Protein AF-0000000076551236 (afdb_homodimer)

Sequence (200 aa):
MNSEARVMSMSPVPASEEKRRGRKPSEAKDKGPLILFFLAEGRPTSEQIVLKEKFGSEGAVMVEAFKRGEPYYRIEVWQSHAVVNDGVVAIEKEPVKMQTMNSEARVMSMSPVPASEEKRRGRKPSEAKDKGPLILFFLAEGRPTSEQIVLKEKFGSEGAVMVEAFKRGEPYYRIEVWQSHAVVNDGVVAIEKEPVKMQT

Radius of gyration: 34.6 Å; Cα contacts (8 Å, |Δi|>4): 323; chains: 2; bounding box: 44×158×79 Å

Foldseek 3Di:
DPPPPPPPPPDPDPDPPPPPPPPPPPCPPQPDFDKWKFDFDPDDDPVDTHTDGTDPDPVVNVVVCVVVVHDMDIDGDWDWDWDADPNDIDIDIDHDDPPD/DPPPPPPPPPDPDPDPPPPPPPPPPPCPPQPDFDKWKFDFDPDDDPVDTHTDGTDPDPVVNVVVCVVVVHDMDIDGDWDWDWDADPNDIDIDIDHDDPPD

Secondary structure (DSSP, 8-state):
---------------------------------EEEEEEESSPPPSS-EEEEEEESSHHHHHHHHHHHT--EEEEEEEEEEEEEETTEEEEEEEE-----/---------------------------------EEEEEEESSPPPSS-EEEEEEESSHHHHHHHHHHHT--EEEEEEEEEEEEEETTEEEEEEEE-----

Organism: NCBI:txid570835

Structure (mmCIF, N/CA/C/O backbone):
data_AF-0000000076551236-model_v1
#
loop_
_entity.id
_entity.type
_entity.pdbx_description
1 polymer 'Uncharacterized protein'
#
loop_
_atom_site.group_PDB
_atom_site.id
_atom_site.type_symbol
_atom_site.label_atom_id
_atom_site.label_alt_id
_atom_site.label_comp_id
_atom_site.label_asym_id
_atom_site.label_entity_id
_atom_site.label_seq_id
_atom_site.pdbx_PDB_ins_code
_atom_site.Cartn_x
_atom_site.Cartn_y
_atom_site.Cartn_z
_atom_site.occupancy
_atom_site.B_iso_or_equiv
_atom_site.auth_seq_id
_atom_site.auth_comp_id
_atom_site.auth_asym_id
_atom_site.auth_atom_id
_atom_site.pdbx_PDB_model_num
ATOM 1 N N . MET A 1 1 ? -18.906 -69.562 -61.094 1 40.31 1 MET A N 1
ATOM 2 C CA . MET A 1 1 ? -19.172 -68.125 -61.188 1 40.31 1 MET A CA 1
ATOM 3 C C . MET A 1 1 ? -18.875 -67.438 -59.844 1 40.31 1 MET A C 1
ATOM 5 O O . MET A 1 1 ? -19.578 -67.688 -58.844 1 40.31 1 MET A O 1
ATOM 9 N N . ASN A 1 2 ? -17.516 -67.312 -59.469 1 40.53 2 ASN A N 1
ATOM 10 C CA . ASN A 1 2 ? -16.844 -66.812 -58.25 1 40.53 2 ASN A CA 1
ATOM 11 C C . ASN A 1 2 ? -17.125 -65.312 -58.062 1 40.53 2 ASN A C 1
ATOM 13 O O . ASN A 1 2 ? -16.75 -64.5 -58.906 1 40.53 2 ASN A O 1
ATOM 17 N N . SER A 1 3 ? -18.297 -64.938 -57.406 1 48.94 3 SER A N 1
ATOM 18 C CA . SER A 1 3 ? -18.703 -63.594 -57.031 1 48.94 3 SER A CA 1
ATOM 19 C C . SER A 1 3 ? -17.656 -62.906 -56.156 1 48.94 3 SER A C 1
ATOM 21 O O . SER A 1 3 ? -17.391 -63.375 -55.062 1 48.94 3 SER A O 1
ATOM 23 N N . GLU A 1 4 ? -16.625 -62.312 -56.781 1 47.06 4 GLU A N 1
ATOM 24 C CA . GLU A 1 4 ? -15.617 -61.5 -56.094 1 47.06 4 GLU A CA 1
ATOM 25 C C . GLU A 1 4 ? -16.25 -60.344 -55.344 1 47.06 4 GLU A C 1
ATOM 27 O O . GLU A 1 4 ? -16.922 -59.5 -55.938 1 47.06 4 GLU A O 1
ATOM 32 N N . ALA A 1 5 ? -16.609 -60.469 -54.031 1 53.78 5 ALA A N 1
ATOM 33 C CA . ALA A 1 5 ? -17.062 -59.406 -53.125 1 53.78 5 ALA A CA 1
ATOM 34 C C . ALA A 1 5 ? -16.094 -58.25 -53.125 1 53.78 5 ALA A C 1
ATOM 36 O O . ALA A 1 5 ? -14.898 -58.438 -52.875 1 53.78 5 ALA A O 1
ATOM 37 N N . ARG A 1 6 ? -16.344 -57.219 -53.969 1 51.41 6 ARG A N 1
ATOM 38 C CA . ARG A 1 6 ? -15.547 -56 -53.938 1 51.41 6 ARG A CA 1
ATOM 39 C C . ARG A 1 6 ? -15.617 -55.344 -52.562 1 51.41 6 ARG A C 1
ATOM 41 O O . ARG A 1 6 ? -16.703 -54.969 -52.094 1 51.41 6 ARG A O 1
ATOM 48 N N . VAL A 1 7 ? -14.664 -55.625 -51.625 1 50.97 7 VAL A N 1
ATOM 49 C CA . VAL A 1 7 ? -14.516 -54.938 -50.344 1 50.97 7 VAL A CA 1
ATOM 50 C C . VAL A 1 7 ? -14.273 -53.438 -50.594 1 50.97 7 VAL A C 1
ATOM 52 O O . VAL A 1 7 ? -13.336 -53.062 -51.312 1 50.97 7 VAL A O 1
ATOM 55 N N . MET A 1 8 ? -15.328 -52.656 -50.719 1 44.44 8 MET A N 1
ATOM 56 C CA . MET A 1 8 ? -15.18 -51.188 -50.781 1 44.44 8 MET A CA 1
ATOM 57 C C . MET A 1 8 ? -14.359 -50.688 -49.625 1 44.44 8 MET A C 1
ATOM 59 O O . MET A 1 8 ? -14.688 -50.969 -48.469 1 44.44 8 MET A O 1
ATOM 63 N N . SER A 1 9 ? -13.039 -50.438 -49.719 1 47.84 9 SER A N 1
ATOM 64 C CA . SER A 1 9 ? -12.164 -49.781 -48.781 1 47.84 9 SER A CA 1
ATOM 65 C C . SER A 1 9 ? -12.719 -48.406 -48.375 1 47.84 9 SER A C 1
ATOM 67 O O . SER A 1 9 ? -12.844 -47.5 -49.219 1 47.84 9 SER A O 1
ATOM 69 N N . MET A 1 10 ? -13.648 -48.344 -47.469 1 47.5 10 MET A N 1
ATOM 70 C CA . MET A 1 10 ? -14.031 -47.031 -46.938 1 47.5 10 MET A CA 1
ATOM 71 C C . MET A 1 10 ? -12.805 -46.25 -46.5 1 47.5 10 MET A C 1
ATOM 73 O O . MET A 1 10 ? -11.984 -46.75 -45.719 1 47.5 10 MET A O 1
ATOM 77 N N . SER A 1 11 ? -12.297 -45.344 -47.312 1 52.5 11 SER A N 1
ATOM 78 C CA . SER A 1 11 ? -11.242 -44.375 -46.969 1 52.5 11 SER A CA 1
ATOM 79 C C . SER A 1 11 ? -11.531 -43.688 -45.625 1 52.5 11 SER A C 1
ATOM 81 O O . SER A 1 11 ? -12.672 -43.344 -45.344 1 52.5 11 SER A O 1
ATOM 83 N N . PRO A 1 12 ? -10.688 -44 -44.656 1 53.22 12 PRO A N 1
ATOM 84 C CA . PRO A 1 12 ? -10.859 -43.312 -43.375 1 53.22 12 PRO A CA 1
ATOM 85 C C . PRO A 1 12 ? -11.055 -41.781 -43.531 1 53.22 12 PRO A C 1
ATOM 87 O O . PRO A 1 12 ? -10.391 -41.156 -44.344 1 53.22 12 PRO A O 1
ATOM 90 N N . VAL A 1 13 ? -12.266 -41.281 -43.344 1 54.16 13 VAL A N 1
ATOM 91 C CA . VAL A 1 13 ? -12.508 -39.844 -43.25 1 54.16 13 VAL A CA 1
ATOM 92 C C . VAL A 1 13 ? -11.477 -39.188 -42.312 1 54.16 13 VAL A C 1
ATOM 94 O O . VAL A 1 13 ? -11.188 -39.719 -41.25 1 54.16 13 VAL A O 1
ATOM 97 N N . PRO A 1 14 ? -10.594 -38.375 -42.875 1 49.34 14 PRO A N 1
ATOM 98 C CA . PRO A 1 14 ? -9.609 -37.688 -42.031 1 49.34 14 PRO A CA 1
ATOM 99 C C . PRO A 1 14 ? -10.234 -37.062 -40.781 1 49.34 14 PRO A C 1
ATOM 101 O O . PRO A 1 14 ? -11.406 -36.688 -40.812 1 49.34 14 PRO A O 1
ATOM 104 N N . ALA A 1 15 ? -9.867 -37.531 -39.625 1 45.5 15 ALA A N 1
ATOM 105 C CA . ALA A 1 15 ? -10.227 -36.938 -38.344 1 45.5 15 ALA A CA 1
ATOM 106 C C . ALA A 1 15 ? -10.133 -35.438 -38.406 1 45.5 15 ALA A C 1
ATOM 108 O O . ALA A 1 15 ? -9.156 -34.875 -38.906 1 45.5 15 ALA A O 1
ATOM 109 N N . SER A 1 16 ? -11.219 -34.688 -38.562 1 45.09 16 SER A N 1
ATOM 110 C CA . SER A 1 16 ? -11.211 -33.25 -38.406 1 45.09 16 SER A CA 1
ATOM 111 C C . SER A 1 16 ? -10.352 -32.812 -37.219 1 45.09 16 SER A C 1
ATOM 113 O O . SER A 1 16 ? -10.508 -33.344 -36.125 1 45.09 16 SER A O 1
ATOM 115 N N . GLU A 1 17 ? -9.133 -32.469 -37.469 1 40.91 17 GLU A N 1
ATOM 116 C CA . GLU A 1 17 ? -8.328 -31.781 -36.438 1 40.91 17 GLU A CA 1
ATOM 117 C C . GLU A 1 17 ? -9.172 -30.781 -35.656 1 40.91 17 GLU A C 1
ATOM 119 O O . GLU A 1 17 ? -9.625 -29.781 -36.219 1 40.91 17 GLU A O 1
ATOM 124 N N . GLU A 1 18 ? -10.086 -31.203 -34.812 1 39.59 18 GLU A N 1
ATOM 125 C CA . GLU A 1 18 ? -10.594 -30.219 -33.844 1 39.59 18 GLU A CA 1
ATOM 126 C C . GLU A 1 18 ? -9.492 -29.234 -33.469 1 39.59 18 GLU A C 1
ATOM 128 O O . GLU A 1 18 ? -8.484 -29.625 -32.875 1 39.59 18 GLU A O 1
ATOM 133 N N . LYS A 1 19 ? -9.305 -28.188 -34.281 1 44.31 19 LYS A N 1
ATOM 134 C CA . LYS A 1 19 ? -8.547 -27.047 -33.781 1 44.31 19 LYS A CA 1
ATOM 135 C C . LYS A 1 19 ? -8.758 -26.859 -32.281 1 44.31 19 LYS A C 1
ATOM 137 O O . LYS A 1 19 ? -9.891 -26.672 -31.828 1 44.31 19 LYS A O 1
ATOM 142 N N . ARG A 1 20 ? -8.016 -27.641 -31.484 1 41.47 20 ARG A N 1
ATOM 143 C CA . ARG A 1 20 ? -7.977 -27.203 -30.078 1 41.47 20 ARG A CA 1
ATOM 144 C C . ARG A 1 20 ? -8.078 -25.688 -29.969 1 41.47 20 ARG A C 1
ATOM 146 O O . ARG A 1 20 ? -7.25 -24.969 -30.531 1 41.47 20 ARG A O 1
ATOM 153 N N . ARG A 1 21 ? -9.242 -25.125 -30.047 1 42.41 21 ARG A N 1
ATOM 154 C CA . ARG A 1 21 ? -9.359 -23.719 -29.688 1 42.41 21 ARG A CA 1
ATOM 155 C C . ARG A 1 21 ? -8.508 -23.406 -28.453 1 42.41 21 ARG A C 1
ATOM 157 O O . ARG A 1 21 ? -8.68 -24 -27.391 1 42.41 21 ARG A O 1
ATOM 164 N N . GLY A 1 22 ? -7.18 -23.203 -28.672 1 39.78 22 GLY A N 1
ATOM 165 C CA . GLY A 1 22 ? -6.391 -22.594 -27.625 1 39.78 22 GLY A CA 1
ATOM 166 C C . GLY A 1 22 ? -7.188 -21.625 -26.75 1 39.78 22 GLY A C 1
ATOM 167 O O . GLY A 1 22 ? -7.934 -20.797 -27.266 1 39.78 22 GLY A O 1
ATOM 168 N N . ARG A 1 23 ? -7.805 -22.141 -25.625 1 41.12 23 ARG A N 1
ATOM 169 C CA . ARG A 1 23 ? -8.367 -21.188 -24.672 1 41.12 23 ARG A CA 1
ATOM 170 C C . ARG A 1 23 ? -7.609 -19.875 -24.703 1 41.12 23 ARG A C 1
ATOM 172 O O . ARG A 1 23 ? -6.383 -19.859 -24.578 1 41.12 23 ARG A O 1
ATOM 179 N N . LYS A 1 24 ? -8.117 -18.922 -25.453 1 41.53 24 LYS A N 1
ATOM 180 C CA . LYS A 1 24 ? -7.602 -17.562 -25.297 1 41.53 24 LYS A CA 1
ATOM 181 C C . LYS A 1 24 ? -7.207 -17.297 -23.844 1 41.53 24 LYS A C 1
ATOM 183 O O . LYS A 1 24 ? -7.887 -17.734 -22.906 1 41.53 24 LYS A O 1
ATOM 188 N N . PRO A 1 25 ? -5.914 -17.234 -23.562 1 41.97 25 PRO A N 1
ATOM 189 C CA . PRO A 1 25 ? -5.699 -16.766 -22.188 1 41.97 25 PRO A CA 1
ATOM 190 C C . PRO A 1 25 ? -6.828 -15.875 -21.688 1 41.97 25 PRO A C 1
ATOM 192 O O . PRO A 1 25 ? -7.316 -15.016 -22.422 1 41.97 25 PRO A O 1
ATOM 195 N N . SER A 1 26 ? -7.895 -16.438 -21.078 1 38.81 26 SER A N 1
ATOM 196 C CA . SER A 1 26 ? -8.883 -15.617 -20.391 1 38.81 26 SER A CA 1
ATOM 1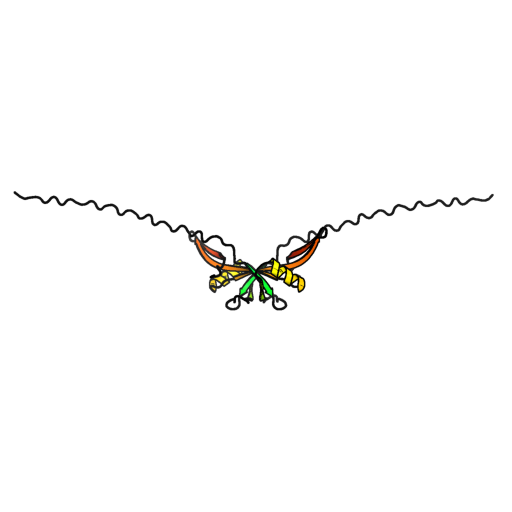97 C C . SER A 1 26 ? -8.367 -14.203 -20.172 1 38.81 26 SER A C 1
ATOM 199 O O . SER A 1 26 ? -7.211 -14.016 -19.781 1 38.81 26 SER A O 1
ATOM 201 N N . GLU A 1 27 ? -8.781 -13.32 -20.938 1 40.44 27 GLU A N 1
ATOM 202 C CA . GLU A 1 27 ? -8.664 -11.922 -20.531 1 40.44 27 GLU A CA 1
ATOM 203 C C . GLU A 1 27 ? -8.719 -11.797 -19 1 40.44 27 GLU A C 1
ATOM 205 O O . GLU A 1 27 ? -9.797 -11.617 -18.438 1 40.44 27 GLU A O 1
ATOM 210 N N . ALA A 1 28 ? -8.414 -12.859 -18.234 1 43.44 28 ALA A N 1
ATOM 211 C CA . ALA A 1 28 ? -8.219 -12.445 -16.844 1 43.44 28 ALA A CA 1
ATOM 212 C C . ALA A 1 28 ? -8.047 -10.938 -16.734 1 43.44 28 ALA A C 1
ATOM 214 O O . ALA A 1 28 ? -7.039 -10.383 -17.188 1 43.44 28 ALA A O 1
ATOM 215 N N . LYS A 1 29 ? -8.992 -10.18 -17.172 1 47.25 29 LYS A N 1
ATOM 216 C CA . LYS A 1 29 ? -9.211 -8.742 -17.016 1 47.25 29 LYS A CA 1
ATOM 217 C C . LYS A 1 29 ? -8.32 -8.156 -15.93 1 47.25 29 LYS A C 1
ATOM 219 O O . LYS A 1 29 ? -8.234 -8.695 -14.828 1 47.25 29 LYS A O 1
ATOM 224 N N . ASP A 1 30 ? -7.344 -7.512 -16.297 1 55.78 30 ASP A N 1
ATOM 225 C CA . ASP A 1 30 ? -6.285 -6.668 -15.758 1 55.78 30 ASP A CA 1
ATOM 226 C C . ASP A 1 30 ? -6.754 -5.938 -14.5 1 55.78 30 ASP A C 1
ATOM 228 O O . ASP A 1 30 ? -7.082 -4.75 -14.555 1 55.78 30 ASP A O 1
ATOM 232 N N . LYS A 1 31 ? -7.738 -6.535 -13.891 1 64.56 31 LYS A N 1
ATOM 233 C CA . LYS A 1 31 ? -8.164 -5.715 -12.758 1 64.56 31 LYS A CA 1
ATOM 234 C C . LYS A 1 31 ? -6.988 -5.371 -11.859 1 64.56 31 LYS A C 1
ATOM 236 O O . LYS A 1 31 ? -6.125 -6.215 -11.594 1 64.56 31 LYS A O 1
ATOM 241 N N . GLY A 1 32 ? -6.59 -4.234 -11.898 1 79.19 32 GLY A N 1
ATOM 242 C CA . GLY A 1 32 ? -5.582 -3.658 -11.023 1 79.19 32 GLY A CA 1
ATOM 243 C C . GLY A 1 32 ? -5.586 -4.262 -9.625 1 79.19 32 GLY A C 1
ATOM 244 O O . GLY A 1 32 ? -6.426 -5.109 -9.32 1 79.19 32 GLY A O 1
ATOM 245 N N . PRO A 1 33 ? -4.641 -4.102 -8.867 1 86.12 33 PRO A N 1
ATOM 246 C CA . PRO A 1 33 ? -4.547 -4.641 -7.512 1 86.12 33 PRO A CA 1
ATOM 247 C C . PRO A 1 33 ? -5.703 -4.188 -6.617 1 86.12 33 PRO A C 1
ATOM 249 O O . PRO A 1 33 ? -6.27 -3.113 -6.832 1 86.12 33 PRO A O 1
ATOM 252 N N . LEU A 1 34 ? -6.059 -5.125 -5.762 1 88.12 34 LEU A N 1
ATOM 253 C CA . LEU A 1 34 ? -6.883 -4.691 -4.641 1 88.12 34 LEU A CA 1
ATOM 254 C C . LEU A 1 34 ? -6.223 -3.541 -3.889 1 88.12 34 LEU A C 1
ATOM 256 O O . LEU A 1 34 ? -5.047 -3.629 -3.521 1 88.12 34 LEU A O 1
ATOM 260 N N . ILE A 1 35 ? -7.027 -2.521 -3.732 1 93.12 35 ILE A N 1
ATOM 261 C CA . ILE A 1 35 ? -6.531 -1.37 -2.988 1 93.12 35 ILE A CA 1
ATOM 262 C C . ILE A 1 35 ? -7.305 -1.226 -1.683 1 93.12 35 ILE A C 1
ATOM 264 O O . ILE A 1 35 ? -8.539 -1.206 -1.685 1 93.12 35 ILE A O 1
ATOM 268 N N . LEU A 1 36 ? -6.559 -1.141 -0.573 1 93.69 36 LEU A N 1
ATOM 269 C CA . LEU A 1 36 ? -7.137 -0.978 0.757 1 93.69 36 LEU A CA 1
ATOM 270 C C . LEU A 1 36 ? -6.637 0.307 1.411 1 93.69 36 LEU A C 1
ATOM 272 O O . LEU A 1 36 ? -5.527 0.762 1.132 1 93.69 36 LEU A O 1
ATOM 276 N N . PHE A 1 37 ? -7.445 0.843 2.336 1 95.81 37 PHE A N 1
ATOM 277 C CA . PHE A 1 37 ? -7.113 2.043 3.094 1 95.81 37 PHE A CA 1
ATOM 278 C C . PHE A 1 37 ? -7.281 1.804 4.59 1 95.81 37 PHE A C 1
ATOM 280 O O . PHE A 1 37 ? -8.344 1.369 5.039 1 95.81 37 PHE A O 1
ATOM 287 N N . PHE A 1 38 ? -6.191 2.125 5.336 1 96.56 38 PHE A N 1
ATOM 288 C CA . PHE A 1 38 ? -6.223 1.858 6.77 1 96.56 38 PHE A CA 1
ATOM 289 C C . PHE A 1 38 ? -5.617 3.018 7.551 1 96.56 38 PHE A C 1
ATOM 291 O O 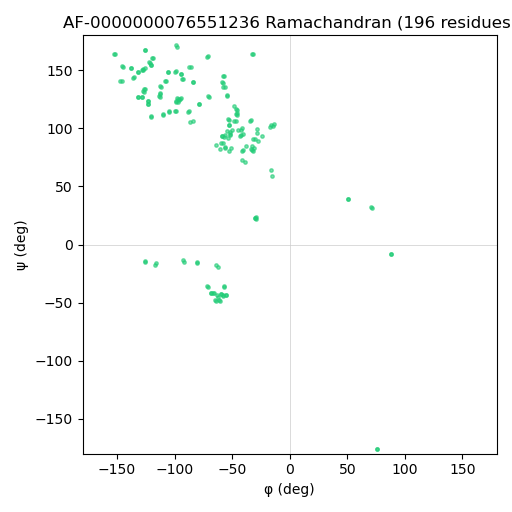. PHE A 1 38 ? -4.746 3.729 7.039 1 96.56 38 PHE A O 1
ATOM 298 N N . LEU A 1 39 ? -6.109 3.105 8.703 1 95.88 39 LEU A N 1
ATOM 299 C CA . LEU A 1 39 ? -5.336 3.732 9.766 1 95.88 39 LEU A CA 1
ATOM 300 C C . LEU A 1 39 ? -4.664 2.68 10.641 1 95.88 39 LEU A C 1
ATOM 302 O O . LEU A 1 39 ? -5.164 1.562 10.773 1 95.88 39 LEU A O 1
ATOM 306 N N . ALA A 1 40 ? -3.541 3.07 11.125 1 93.69 40 ALA A N 1
ATOM 307 C CA . ALA A 1 40 ? -2.812 2.168 12.016 1 93.69 40 ALA A CA 1
ATOM 308 C C . ALA A 1 40 ? -3.287 2.314 13.461 1 93.69 40 ALA A C 1
ATOM 310 O O . ALA A 1 40 ? -3.842 3.352 13.836 1 93.69 40 ALA A O 1
ATOM 311 N N . GLU A 1 41 ? -3.078 1.177 14.055 1 88.94 41 GLU A N 1
ATOM 312 C CA . GLU A 1 41 ? -3.213 1.212 15.508 1 88.94 41 GLU A CA 1
ATOM 313 C C . GLU A 1 41 ? -1.893 1.583 16.172 1 88.94 41 GLU A C 1
ATOM 315 O O . GLU A 1 41 ? -0.911 0.844 16.078 1 88.94 41 GLU A O 1
ATOM 320 N N . GLY A 1 42 ? -1.9 2.771 16.812 1 80.56 42 GLY A N 1
ATOM 321 C CA . GLY A 1 42 ? -0.681 3.205 17.469 1 80.56 42 GLY A CA 1
ATOM 322 C C . GLY A 1 42 ? 0.376 3.711 16.516 1 80.56 42 GLY A C 1
ATOM 323 O O . GLY A 1 42 ? 0.11 3.873 15.312 1 80.56 42 GLY A O 1
ATOM 324 N N . ARG A 1 43 ? 1.519 4.039 16.969 1 78.75 43 ARG A N 1
ATOM 325 C CA . ARG A 1 43 ? 2.641 4.516 16.172 1 78.75 43 ARG A CA 1
ATOM 326 C C . ARG A 1 43 ? 3.352 3.357 15.477 1 78.75 43 ARG A C 1
ATOM 328 O O . ARG A 1 43 ? 3.75 2.389 16.125 1 78.75 43 ARG A O 1
ATOM 335 N N . PRO A 1 44 ? 3.365 3.475 14.227 1 75.12 44 PRO A N 1
ATOM 336 C CA . PRO A 1 44 ? 4.129 2.438 13.531 1 75.12 44 PRO A CA 1
ATOM 337 C C . PRO A 1 44 ? 5.59 2.387 13.969 1 75.12 44 PRO A C 1
ATOM 339 O O . PRO A 1 44 ? 6.184 3.426 14.266 1 75.12 44 PRO A O 1
ATOM 342 N N . THR A 1 45 ? 6.035 1.191 14.078 1 75 45 THR A N 1
ATOM 343 C CA . THR A 1 45 ? 7.469 1.021 14.281 1 75 45 THR A CA 1
ATOM 344 C C . THR A 1 45 ? 8.164 0.689 12.969 1 75 45 THR A C 1
ATOM 346 O O . THR A 1 45 ? 7.512 0.504 11.938 1 75 45 THR A O 1
ATOM 349 N N . SER A 1 46 ? 9.469 0.697 13.039 1 76.5 46 SER A N 1
ATOM 350 C CA . SER A 1 46 ? 10.25 0.379 11.844 1 76.5 46 SER A CA 1
ATOM 351 C C . SER A 1 46 ? 10.016 -1.061 11.398 1 76.5 46 SER A C 1
ATOM 353 O O . SER A 1 46 ? 10.273 -1.406 10.242 1 76.5 46 SER A O 1
ATOM 355 N N . GLU A 1 47 ? 9.508 -1.857 12.25 1 79.75 47 GLU A N 1
ATOM 356 C CA . GLU A 1 47 ? 9.461 -3.287 11.961 1 79.75 47 GLU A CA 1
ATOM 357 C C . GLU A 1 47 ? 8.023 -3.793 11.883 1 79.75 47 GLU A C 1
ATOM 359 O O . GLU A 1 47 ? 7.773 -4.879 11.359 1 79.75 47 GLU A O 1
ATOM 364 N N . GLN A 1 48 ? 7.152 -2.988 12.422 1 86.75 48 GLN A N 1
ATOM 365 C CA . GLN A 1 48 ? 5.789 -3.506 12.516 1 86.75 48 GLN A CA 1
ATOM 366 C C . GLN A 1 48 ? 4.762 -2.393 12.336 1 86.75 48 GLN A C 1
ATOM 368 O O . GLN A 1 48 ? 4.934 -1.293 12.867 1 86.75 48 GLN A O 1
ATOM 373 N N . ILE A 1 49 ? 3.705 -2.719 11.641 1 90.44 49 ILE A N 1
ATOM 374 C CA . ILE A 1 49 ? 2.535 -1.858 11.508 1 90.44 49 ILE A CA 1
ATOM 37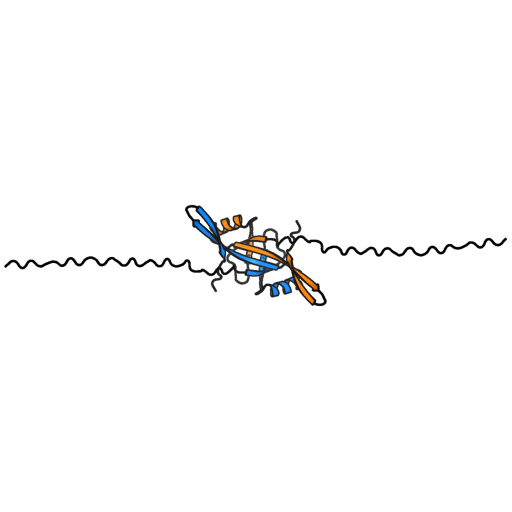5 C C . ILE A 1 49 ? 1.268 -2.67 11.773 1 90.44 49 ILE A C 1
ATOM 377 O O . ILE A 1 49 ? 1.064 -3.727 11.172 1 90.44 49 ILE A O 1
ATOM 381 N N . VAL A 1 50 ? 0.51 -2.232 12.609 1 91.62 50 VAL A N 1
ATOM 382 C CA . VAL A 1 50 ? -0.794 -2.842 12.844 1 91.62 50 VAL A CA 1
ATOM 383 C C . VAL A 1 50 ? -1.892 -1.972 12.242 1 91.62 50 VAL A C 1
ATOM 385 O O . VAL A 1 50 ? -2.117 -0.844 12.688 1 91.62 50 VAL A O 1
ATOM 388 N N . LEU A 1 51 ? -2.527 -2.555 11.25 1 92.19 51 LEU A N 1
ATOM 389 C CA . LEU A 1 51 ? -3.619 -1.883 10.555 1 92.19 51 LEU A CA 1
ATOM 390 C C . LEU A 1 51 ? -4.969 -2.369 11.062 1 92.19 51 LEU A C 1
ATOM 392 O O . LEU A 1 51 ? -5.336 -3.529 10.852 1 92.19 51 LEU A O 1
ATOM 396 N N . LYS A 1 52 ? -5.734 -1.484 11.688 1 89.44 52 LYS A N 1
ATOM 397 C CA . LYS A 1 52 ? -6.926 -1.987 12.367 1 89.44 52 LYS A CA 1
ATOM 398 C C . LYS A 1 52 ? -8.172 -1.243 11.898 1 89.44 52 LYS A C 1
ATOM 400 O O . LYS A 1 52 ? -9.297 -1.635 12.234 1 89.44 52 LYS A O 1
ATOM 405 N N . GLU A 1 53 ? -8.109 -0.212 11.266 1 92.75 53 GLU A N 1
ATOM 406 C CA . GLU A 1 53 ? -9.289 0.518 10.82 1 92.75 53 GLU A CA 1
ATOM 407 C C . GLU A 1 53 ? -9.32 0.647 9.297 1 92.75 53 GLU A C 1
ATOM 409 O O . GLU A 1 53 ? -8.547 1.42 8.719 1 92.75 53 GLU A O 1
ATOM 414 N N . LYS A 1 54 ? -10.195 -0.035 8.711 1 94.62 54 LYS A N 1
ATOM 415 C CA . LYS A 1 54 ? -10.336 -0.061 7.254 1 94.62 54 LYS A CA 1
ATOM 416 C C . LYS A 1 54 ? -11.375 0.956 6.785 1 94.62 54 LYS A C 1
ATOM 418 O O . LYS A 1 54 ? -12.398 1.16 7.445 1 94.62 54 LYS A O 1
ATOM 423 N N . PHE A 1 55 ? -11.109 1.487 5.633 1 95.38 55 PHE A N 1
ATOM 424 C CA . PHE A 1 55 ? -12.031 2.451 5.035 1 95.38 55 PHE A CA 1
ATOM 425 C C . PHE A 1 55 ? -12.391 2.043 3.613 1 95.38 55 PHE A C 1
ATOM 427 O O . PHE A 1 55 ? -11.57 1.469 2.896 1 95.38 55 PHE A O 1
ATOM 434 N N . GLY A 1 56 ? -13.531 2.387 3.182 1 93.25 56 GLY A N 1
ATOM 435 C CA . GLY A 1 56 ? -14.047 1.973 1.886 1 93.25 56 GLY A CA 1
ATOM 436 C C . GLY A 1 56 ? -13.516 2.812 0.739 1 93.25 56 GLY A C 1
ATOM 437 O O . GLY A 1 56 ? -13.633 2.426 -0.426 1 93.25 56 GLY A O 1
ATOM 438 N N . SER A 1 57 ? -12.945 3.945 1.009 1 95.81 57 SER A N 1
ATOM 439 C CA . SER A 1 57 ? -12.43 4.824 -0.033 1 95.81 57 SER A CA 1
ATOM 440 C C . SER A 1 57 ? -11.273 5.676 0.485 1 95.81 57 SER A C 1
ATOM 442 O O . SER A 1 57 ? -11.109 5.844 1.696 1 95.81 57 SER A O 1
ATOM 444 N N . GLU A 1 58 ? -10.57 6.215 -0.458 1 97.25 58 GLU A N 1
ATOM 445 C CA . GLU A 1 58 ? -9.461 7.07 -0.057 1 97.25 58 GLU A CA 1
ATOM 446 C C . GLU A 1 58 ? -9.961 8.359 0.591 1 97.25 58 GLU A C 1
ATOM 448 O O . GLU A 1 58 ? -9.367 8.844 1.559 1 97.25 58 GLU A O 1
ATOM 453 N N . GLY A 1 59 ? -10.984 8.953 0.065 1 97.25 59 GLY A N 1
ATOM 454 C CA . GLY A 1 59 ? -11.562 10.156 0.652 1 97.25 59 GLY A CA 1
ATOM 455 C C . GLY A 1 59 ? -11.969 9.977 2.104 1 97.25 59 GLY A C 1
ATOM 456 O O . GLY A 1 59 ? -11.711 10.844 2.938 1 97.25 59 GLY A O 1
ATOM 457 N N . ALA A 1 60 ? -12.57 8.898 2.424 1 97.56 60 ALA A N 1
ATOM 458 C CA . ALA A 1 60 ? -13.008 8.633 3.789 1 97.56 60 ALA A CA 1
ATOM 459 C C . ALA A 1 60 ? -11.82 8.555 4.746 1 97.56 60 ALA A C 1
ATOM 461 O O . ALA A 1 60 ? -11.859 9.133 5.836 1 97.56 60 ALA A O 1
ATOM 462 N N . VAL A 1 61 ? -10.789 7.883 4.336 1 97.62 61 VAL A N 1
ATOM 463 C CA . VAL A 1 61 ? -9.641 7.742 5.227 1 97.62 61 VAL A CA 1
ATOM 464 C C . VAL A 1 61 ? -8.906 9.078 5.34 1 97.62 61 VAL A C 1
ATOM 466 O O . VAL A 1 61 ? -8.367 9.406 6.398 1 97.62 61 VAL A O 1
ATOM 469 N N . MET A 1 62 ? -8.836 9.828 4.293 1 97.81 62 MET A N 1
ATOM 470 C CA . MET A 1 62 ? -8.188 11.141 4.324 1 97.81 62 MET A CA 1
ATOM 471 C C . MET A 1 62 ? -8.836 12.047 5.363 1 97.81 62 MET A C 1
ATOM 473 O O . MET A 1 62 ? -8.141 12.727 6.121 1 97.81 62 MET A O 1
ATOM 477 N N . VAL A 1 63 ? -10.102 12.023 5.387 1 97.88 63 VAL A N 1
ATOM 478 C CA . VAL A 1 63 ? -10.844 12.867 6.32 1 97.88 63 VAL A CA 1
ATOM 479 C C . VAL A 1 63 ? -10.539 12.438 7.754 1 97.88 63 VAL A C 1
ATOM 481 O O . VAL A 1 63 ? -10.195 13.273 8.594 1 97.88 63 VAL A O 1
ATOM 484 N N . GLU A 1 64 ? -10.602 11.203 8.031 1 97.75 64 GLU A N 1
ATOM 485 C CA . GLU A 1 64 ? -10.375 10.703 9.383 1 97.75 64 GLU A CA 1
ATOM 486 C C . GLU A 1 64 ? -8.93 10.914 9.82 1 97.75 64 GLU A C 1
ATOM 488 O O . GLU A 1 64 ? -8.672 11.312 10.953 1 97.75 64 GLU A O 1
ATOM 493 N N . ALA A 1 65 ? -8.047 10.648 8.891 1 96.75 65 ALA A N 1
ATOM 494 C CA . ALA A 1 65 ? -6.629 10.875 9.164 1 96.75 65 ALA A CA 1
ATOM 495 C C . ALA A 1 65 ? -6.359 12.344 9.492 1 96.75 65 ALA A C 1
ATOM 497 O O . ALA A 1 65 ? -5.594 12.648 10.406 1 96.75 65 ALA A O 1
ATOM 498 N N . PHE A 1 66 ? -6.914 13.219 8.805 1 96.62 66 PHE A N 1
ATOM 499 C CA . PHE A 1 66 ? -6.758 14.656 9.023 1 96.62 66 PHE A CA 1
ATOM 500 C C . PHE A 1 66 ? -7.254 15.039 10.414 1 96.62 66 PHE A C 1
ATOM 502 O O . PHE A 1 66 ? -6.57 15.758 11.141 1 96.62 66 PHE A O 1
ATOM 509 N N . LYS A 1 67 ? -8.422 14.586 10.758 1 97 67 LYS A N 1
ATOM 510 C CA . LYS A 1 67 ? -8.992 14.875 12.07 1 97 67 LYS A CA 1
ATOM 511 C C . LYS A 1 67 ? -8.07 14.406 13.188 1 97 67 LYS A C 1
ATOM 513 O O . LYS A 1 67 ? -7.922 15.086 14.203 1 97 67 LYS A O 1
ATOM 518 N N . ARG A 1 68 ? -7.395 13.297 12.992 1 95.25 68 ARG A N 1
ATOM 519 C CA . ARG A 1 68 ? -6.602 12.68 14.047 1 95.25 68 ARG A CA 1
ATOM 520 C C . ARG A 1 68 ? -5.152 13.156 13.992 1 95.25 68 ARG A C 1
ATOM 522 O O . ARG A 1 68 ? -4.383 12.938 14.93 1 95.25 68 ARG A O 1
ATOM 529 N N . GLY A 1 69 ? -4.812 13.766 12.914 1 93.88 69 GLY A N 1
ATOM 530 C CA . GLY A 1 69 ? -3.438 14.211 12.758 1 93.88 69 GLY A CA 1
ATOM 531 C C . GLY A 1 69 ? -2.457 13.07 12.555 1 93.88 69 GLY A C 1
ATOM 532 O O . GLY A 1 69 ? -1.324 13.125 13.031 1 93.88 69 GLY A O 1
ATOM 533 N N . GLU A 1 70 ? -2.975 12.016 11.891 1 93.38 70 GLU A N 1
ATOM 534 C CA . GLU A 1 70 ? -2.164 10.812 11.703 1 93.38 70 GLU A CA 1
ATOM 535 C C . GLU A 1 70 ? -2.01 10.477 10.227 1 93.38 70 GLU A C 1
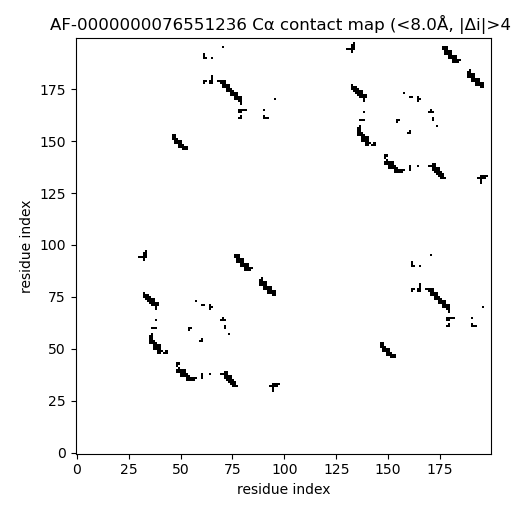ATOM 537 O O . GLU A 1 70 ? -2.828 10.891 9.398 1 93.38 70 GLU A O 1
ATOM 542 N N . PRO A 1 71 ? -0.979 9.758 9.938 1 94.5 71 PRO A N 1
ATOM 543 C CA . PRO A 1 71 ? -0.888 9.266 8.555 1 94.5 71 PRO A CA 1
ATOM 544 C C . PRO A 1 71 ? -1.903 8.172 8.25 1 94.5 71 PRO A C 1
ATOM 546 O O . PRO A 1 71 ? -2.438 7.543 9.172 1 94.5 71 PRO A O 1
ATOM 549 N N . TYR A 1 72 ? -2.129 7.969 6.961 1 95.5 72 TYR A N 1
ATOM 550 C CA . TYR A 1 72 ? -2.908 6.809 6.539 1 95.5 72 TYR A CA 1
ATOM 551 C C . TYR A 1 72 ? -2.139 5.977 5.52 1 95.5 72 TYR A C 1
ATOM 553 O O . TYR A 1 72 ? -1.148 6.441 4.953 1 95.5 72 TYR A O 1
ATOM 561 N N . TYR A 1 73 ? -2.648 4.801 5.289 1 95.69 73 TYR A N 1
ATOM 562 C CA . TYR A 1 73 ? -1.933 3.797 4.512 1 95.69 73 TYR A CA 1
ATOM 563 C C . TYR A 1 73 ? -2.764 3.334 3.32 1 95.69 73 TYR A C 1
ATOM 565 O O . TYR A 1 73 ? -3.906 2.902 3.484 1 95.69 73 TYR A O 1
ATOM 573 N N . ARG A 1 74 ? -2.246 3.443 2.172 1 96.25 74 ARG A N 1
ATOM 574 C CA . ARG A 1 74 ? -2.762 2.842 0.947 1 96.25 74 ARG A CA 1
ATOM 575 C C . ARG A 1 74 ? -2.039 1.537 0.63 1 96.25 74 ARG A C 1
ATOM 577 O O . ARG A 1 74 ? -0.817 1.521 0.474 1 96.25 74 ARG A O 1
ATOM 584 N N . ILE A 1 75 ? -2.801 0.5 0.456 1 94.94 75 ILE A N 1
ATOM 585 C CA . ILE A 1 75 ? -2.197 -0.828 0.417 1 94.94 75 ILE A CA 1
ATOM 586 C C . ILE A 1 75 ? -2.639 -1.559 -0.849 1 94.94 75 ILE A C 1
ATOM 588 O O . ILE A 1 75 ? -3.828 -1.592 -1.172 1 94.94 75 ILE A O 1
ATOM 592 N N . GLU A 1 76 ? -1.66 -2.104 -1.497 1 94.38 76 GLU A N 1
ATOM 593 C CA . GLU A 1 76 ? -1.893 -3.068 -2.566 1 94.38 76 GLU A CA 1
ATOM 594 C C . GLU A 1 76 ? -1.505 -4.48 -2.131 1 94.38 76 GLU A C 1
ATOM 596 O O . GLU A 1 76 ? -0.483 -4.672 -1.467 1 94.38 76 GLU A O 1
ATOM 601 N N . VAL A 1 77 ? -2.34 -5.406 -2.564 1 94 77 VAL A N 1
ATOM 602 C CA . VAL A 1 77 ? -2.076 -6.805 -2.23 1 94 77 VAL A CA 1
ATOM 603 C C . VAL A 1 77 ? -1.719 -7.578 -3.496 1 94 77 VAL A C 1
ATOM 605 O O . VAL A 1 77 ? -2.447 -7.527 -4.492 1 94 77 VAL A O 1
ATOM 608 N N . TRP A 1 78 ? -0.592 -8.305 -3.365 1 94.31 78 TRP A N 1
ATOM 609 C CA . TRP A 1 78 ? -0.059 -8.992 -4.535 1 94.31 78 TRP A CA 1
ATOM 610 C C . TRP A 1 78 ? 0.267 -10.445 -4.215 1 94.31 78 TRP A C 1
ATOM 612 O O . TRP A 1 78 ? 0.561 -10.781 -3.064 1 94.31 78 TRP A O 1
ATOM 622 N N . GLN A 1 79 ? 0.102 -11.25 -5.25 1 95.25 79 GLN A N 1
ATOM 623 C CA . GLN A 1 79 ? 0.569 -12.633 -5.211 1 95.25 79 GLN A CA 1
ATOM 624 C C . GLN A 1 79 ? 1.727 -12.852 -6.18 1 95.25 79 GLN A C 1
ATOM 626 O O . GLN A 1 79 ? 1.705 -12.344 -7.305 1 95.25 79 GLN A O 1
ATOM 631 N N . SER A 1 80 ? 2.725 -13.57 -5.688 1 95.88 80 SER A N 1
ATOM 632 C CA . SER A 1 80 ? 3.842 -13.93 -6.555 1 95.88 80 SER A CA 1
ATOM 633 C C . SER A 1 80 ? 3.631 -15.297 -7.188 1 95.88 80 SER A C 1
ATOM 635 O O . SER A 1 80 ? 3.139 -16.219 -6.535 1 95.88 80 SER A O 1
ATOM 637 N N . HIS A 1 81 ? 4.035 -15.398 -8.406 1 95.12 81 HIS A N 1
ATOM 638 C CA . HIS A 1 81 ? 3.967 -16.688 -9.094 1 95.12 81 HIS A CA 1
ATOM 639 C C . HIS A 1 81 ? 5.141 -16.859 -10.047 1 95.12 81 HIS A C 1
ATOM 641 O O . HIS A 1 81 ? 5.699 -15.875 -10.539 1 95.12 81 HIS A O 1
ATOM 647 N N . ALA A 1 82 ? 5.504 -18.062 -10.281 1 95.25 82 ALA A N 1
ATOM 648 C CA . ALA A 1 82 ? 6.551 -18.359 -11.258 1 95.25 82 ALA A CA 1
ATOM 649 C C . ALA A 1 82 ? 5.988 -18.422 -12.672 1 95.25 82 ALA A C 1
ATOM 651 O O . ALA A 1 82 ? 4.891 -18.938 -12.891 1 95.25 82 ALA A O 1
ATOM 652 N N . VAL A 1 83 ? 6.727 -17.891 -13.547 1 94.12 83 VAL A N 1
ATOM 653 C CA . VAL A 1 83 ? 6.414 -17.984 -14.969 1 94.12 83 VAL A CA 1
ATOM 654 C C . VAL A 1 83 ? 7.613 -18.547 -15.719 1 94.12 83 VAL A C 1
ATOM 656 O O . VAL A 1 83 ? 8.758 -18.172 -15.445 1 94.12 83 VAL A O 1
ATOM 659 N N . VAL A 1 84 ? 7.391 -19.438 -16.531 1 94.19 84 VAL A N 1
ATOM 660 C CA . VAL A 1 84 ? 8.43 -20.016 -17.375 1 94.19 84 VAL A CA 1
ATOM 661 C C . VAL A 1 84 ? 8.227 -19.594 -18.828 1 94.19 84 VAL A C 1
ATOM 663 O O . VAL A 1 84 ? 7.176 -19.859 -19.422 1 94.19 84 VAL A O 1
ATOM 666 N N . ASN A 1 85 ? 9.133 -18.812 -19.281 1 90.94 85 ASN A N 1
ATOM 667 C CA . ASN A 1 85 ? 9.133 -18.406 -20.688 1 90.94 85 ASN A CA 1
ATOM 668 C C . ASN A 1 85 ? 10.453 -18.766 -21.375 1 90.94 85 ASN A C 1
ATOM 670 O O . ASN A 1 85 ? 11.516 -18.297 -20.953 1 90.94 85 ASN A O 1
ATOM 674 N N . ASP A 1 86 ? 10.336 -19.547 -22.391 1 93.69 86 ASP A N 1
ATOM 675 C CA . ASP A 1 86 ? 11.477 -19.922 -23.219 1 93.69 86 ASP A CA 1
ATOM 676 C C . ASP A 1 86 ? 12.633 -20.422 -22.359 1 93.69 86 ASP A C 1
ATOM 678 O O . ASP A 1 86 ? 13.773 -19.984 -22.531 1 93.69 86 ASP A O 1
ATOM 682 N N . GLY A 1 87 ? 12.336 -21.141 -21.375 1 93.06 87 GLY A N 1
ATOM 683 C CA . GLY A 1 87 ? 13.352 -21.75 -20.531 1 93.06 87 GLY A CA 1
ATOM 684 C C . GLY A 1 87 ? 13.805 -20.844 -19.391 1 93.06 87 GLY A C 1
ATOM 685 O O . GLY A 1 87 ? 14.594 -21.25 -18.547 1 93.06 87 GLY A O 1
ATOM 686 N N . VAL A 1 88 ? 13.352 -19.609 -19.438 1 93.44 88 VAL A N 1
ATOM 687 C CA . VAL A 1 88 ? 13.695 -18.688 -18.359 1 93.44 88 VAL A CA 1
ATOM 688 C C . VAL A 1 88 ? 12.586 -18.672 -17.312 1 93.44 88 VAL A C 1
ATOM 690 O O . VAL A 1 88 ? 11.414 -18.5 -17.656 1 93.44 88 VAL A O 1
ATOM 693 N N . VAL A 1 89 ? 13.086 -18.938 -16.062 1 94.31 89 VAL A N 1
ATOM 694 C CA . VAL A 1 89 ? 12.141 -18.906 -14.953 1 94.31 89 VAL A CA 1
ATOM 695 C C . VAL A 1 89 ? 12.203 -17.547 -14.266 1 94.31 89 VAL A C 1
ATOM 697 O O . VAL A 1 89 ? 13.281 -17.094 -13.859 1 94.31 89 VAL A O 1
ATOM 700 N N . ALA A 1 90 ? 11.016 -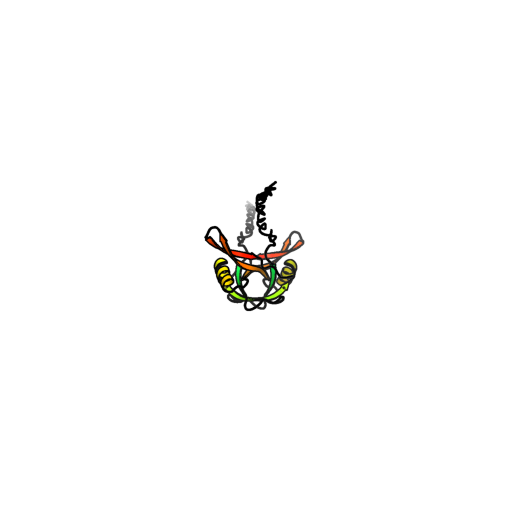16.875 -14.211 1 95.75 90 ALA A N 1
ATOM 701 C CA . ALA A 1 90 ? 10.906 -15.586 -13.523 1 95.75 90 ALA A CA 1
ATOM 702 C C . ALA A 1 90 ? 9.789 -15.617 -12.477 1 95.75 90 ALA A C 1
ATOM 704 O O . ALA A 1 90 ? 8.883 -16.453 -12.547 1 95.75 90 ALA A O 1
ATOM 705 N N . ILE A 1 91 ? 9.945 -14.812 -11.453 1 96.25 91 ILE A N 1
ATOM 706 C CA . ILE A 1 91 ? 8.859 -14.57 -10.508 1 96.25 91 ILE A CA 1
ATOM 707 C C . ILE A 1 91 ? 8.164 -13.258 -10.852 1 96.25 91 ILE A C 1
ATOM 709 O O . ILE A 1 91 ? 8.812 -12.211 -10.953 1 96.25 91 ILE A O 1
ATOM 713 N N . GLU A 1 92 ? 6.859 -13.336 -11.086 1 95.75 92 GLU A N 1
ATOM 714 C CA . GLU A 1 92 ? 6.035 -12.164 -11.398 1 95.75 92 GLU A CA 1
ATOM 715 C C . GLU A 1 92 ? 4.941 -11.969 -10.352 1 95.75 92 GLU A C 1
ATOM 717 O O . GLU A 1 92 ? 4.676 -12.867 -9.547 1 95.75 92 GLU A O 1
ATOM 722 N N . LYS A 1 93 ? 4.469 -10.766 -10.359 1 95.69 93 LYS A N 1
ATOM 723 C CA . LYS A 1 93 ? 3.367 -10.492 -9.438 1 95.69 93 LYS A CA 1
ATOM 724 C C . LYS A 1 93 ? 2.041 -10.391 -10.188 1 95.69 93 LYS A C 1
ATOM 726 O O . LYS A 1 93 ? 2.002 -9.953 -11.336 1 95.69 93 LYS A O 1
ATOM 731 N N . GLU A 1 94 ? 0.986 -10.828 -9.422 1 92.81 94 GLU A N 1
ATOM 732 C CA . GLU A 1 94 ? -0.385 -10.648 -9.891 1 92.81 94 GLU A CA 1
ATOM 733 C C . GLU A 1 94 ? -1.287 -10.133 -8.766 1 92.81 94 GLU A C 1
ATOM 735 O O . GLU A 1 94 ? -1.075 -10.453 -7.598 1 92.81 94 GLU A O 1
ATOM 740 N N . PRO A 1 95 ? -2.203 -9.281 -9.219 1 91.88 95 PRO A N 1
ATOM 741 C CA . PRO A 1 95 ? -3.143 -8.836 -8.18 1 91.88 95 PRO A CA 1
ATOM 742 C C . PRO A 1 95 ? -3.877 -10 -7.52 1 91.88 95 PRO A C 1
ATOM 744 O O . PRO A 1 95 ? -4.254 -10.961 -8.195 1 91.88 95 PRO A O 1
ATOM 747 N N . VAL A 1 96 ? -3.936 -9.875 -6.121 1 88 96 VAL A N 1
ATOM 748 C CA . VAL A 1 96 ? -4.773 -10.836 -5.418 1 88 96 VAL A CA 1
ATOM 749 C C . VAL A 1 96 ? -6.246 -10.539 -5.699 1 88 96 VAL A C 1
ATOM 751 O O . VAL A 1 96 ? -6.672 -9.383 -5.648 1 88 96 VAL A O 1
ATOM 754 N N . LYS A 1 97 ? -6.965 -11.516 -6.113 1 72.56 97 LYS A N 1
ATOM 755 C CA . LYS A 1 97 ? -8.406 -11.367 -6.301 1 72.56 97 LYS A CA 1
ATOM 756 C C . LYS A 1 97 ? -9.156 -11.633 -4.996 1 72.56 97 LYS A C 1
ATOM 758 O O . LYS A 1 97 ? -8.859 -12.594 -4.285 1 72.56 97 LYS A O 1
ATOM 763 N N . MET A 1 98 ? -9.656 -10.625 -4.344 1 56 98 MET A N 1
ATOM 764 C CA . MET A 1 98 ? -10.508 -10.969 -3.205 1 56 98 MET A CA 1
ATOM 765 C C . MET A 1 98 ? -11.609 -11.938 -3.623 1 56 98 MET A C 1
ATOM 767 O O . MET A 1 98 ? -12.195 -11.789 -4.695 1 56 98 MET A O 1
ATOM 771 N N . GLN A 1 99 ? -11.461 -13.18 -3.303 1 46.84 99 GLN A N 1
ATOM 772 C CA . GLN A 1 99 ? -12.68 -13.961 -3.48 1 46.84 99 GLN A CA 1
ATOM 773 C C . GLN A 1 99 ? -13.898 -13.195 -2.98 1 46.84 99 GLN A C 1
ATOM 775 O O . GLN A 1 99 ? -13.938 -12.758 -1.828 1 46.84 99 GLN A O 1
ATOM 780 N N . THR A 1 100 ? -14.602 -12.461 -3.875 1 38.41 100 THR A N 1
ATOM 781 C CA . THR A 1 100 ? -15.93 -11.961 -3.52 1 38.41 100 THR A CA 1
ATOM 782 C C . THR A 1 100 ? -16.781 -13.078 -2.906 1 38.41 100 THR A C 1
ATOM 784 O O . THR A 1 100 ? -16.766 -14.211 -3.391 1 38.41 100 THR A O 1
ATOM 787 N N . MET B 1 1 ? 24.094 90.438 10.75 1 40 1 MET B N 1
ATOM 788 C CA . MET B 1 1 ? 24.312 89.5 9.656 1 40 1 MET B CA 1
ATOM 789 C C . MET B 1 1 ? 23.781 88.062 10.023 1 40 1 MET B C 1
ATOM 791 O O . MET B 1 1 ? 24.359 87.375 10.867 1 40 1 MET B O 1
ATOM 795 N N . ASN B 1 2 ? 22.391 87.938 10.164 1 40 2 ASN B N 1
ATOM 796 C CA . ASN B 1 2 ? 21.547 86.812 10.531 1 40 2 ASN B CA 1
ATOM 797 C C . ASN B 1 2 ? 21.688 85.625 9.531 1 40 2 ASN B C 1
ATOM 799 O O . ASN B 1 2 ? 21.344 85.812 8.359 1 40 2 ASN B O 1
ATOM 803 N N . SER B 1 3 ? 22.734 84.75 9.664 1 48.97 3 SER B N 1
ATOM 804 C CA . SER B 1 3 ? 23 83.5 8.875 1 48.97 3 SER B CA 1
ATOM 805 C C . SER B 1 3 ? 21.828 82.562 8.945 1 48.97 3 SER B C 1
ATOM 807 O O . SER B 1 3 ? 21.484 82.062 10.023 1 48.97 3 SER B O 1
ATOM 809 N N . GLU B 1 4 ? 20.797 82.75 8.094 1 48.47 4 GLU B N 1
ATOM 810 C CA . GLU B 1 4 ? 19.672 81.812 7.953 1 48.47 4 GLU B CA 1
ATOM 811 C C . GLU B 1 4 ? 20.172 80.375 7.594 1 48.47 4 GLU B C 1
ATOM 813 O O . GLU B 1 4 ? 20.859 80.25 6.59 1 48.47 4 GLU B O 1
ATOM 818 N N . ALA B 1 5 ? 20.375 79.5 8.57 1 55.06 5 ALA B N 1
ATOM 819 C CA . ALA B 1 5 ? 20.688 78.062 8.422 1 55.06 5 ALA B CA 1
ATOM 820 C C . ALA B 1 5 ? 19.641 77.375 7.543 1 55.06 5 ALA B C 1
ATOM 822 O O . ALA B 1 5 ? 18.438 77.438 7.824 1 55.06 5 ALA B O 1
ATOM 823 N N . ARG B 1 6 ? 19.906 77.312 6.215 1 51.84 6 ARG B N 1
ATOM 824 C CA . ARG B 1 6 ? 19.031 76.562 5.316 1 51.84 6 ARG B CA 1
ATOM 825 C C . ARG B 1 6 ? 18.938 75.062 5.746 1 51.84 6 ARG B C 1
ATOM 827 O O . ARG B 1 6 ? 19.953 74.375 5.824 1 51.84 6 ARG B O 1
ATOM 834 N N . VAL B 1 7 ? 17.906 74.688 6.574 1 51.47 7 VAL B N 1
ATOM 835 C CA . VAL B 1 7 ? 17.609 73.312 6.898 1 51.47 7 VAL B CA 1
ATOM 836 C C . VAL B 1 7 ? 17.328 72.5 5.617 1 51.47 7 VAL B C 1
ATOM 838 O O . VAL B 1 7 ? 16.438 72.875 4.84 1 51.47 7 VAL B O 1
ATOM 841 N N . MET B 1 8 ? 18.344 71.938 4.961 1 46.56 8 MET B N 1
ATOM 842 C CA . MET B 1 8 ? 18.125 71.062 3.83 1 46.56 8 MET B CA 1
ATOM 843 C C . MET B 1 8 ? 17.188 69.938 4.203 1 46.56 8 MET B C 1
ATOM 845 O O . MET B 1 8 ? 17.406 69.188 5.188 1 46.56 8 MET B O 1
ATOM 849 N N . SER B 1 9 ? 15.852 70 3.91 1 48.44 9 SER B N 1
ATOM 850 C CA . SER B 1 9 ? 14.867 68.938 4.027 1 48.44 9 SER B CA 1
ATOM 851 C C . SER B 1 9 ? 15.336 67.625 3.322 1 48.44 9 SER B C 1
ATOM 853 O O . SER B 1 9 ? 15.555 67.688 2.109 1 48.44 9 SER B O 1
ATOM 855 N N . MET B 1 10 ? 16.125 66.812 3.967 1 47.66 10 MET B N 1
ATOM 856 C CA . MET B 1 10 ? 16.438 65.5 3.4 1 47.66 10 MET B CA 1
ATOM 857 C C . MET B 1 10 ? 15.172 64.75 3.016 1 47.66 10 MET B C 1
ATOM 859 O O . MET B 1 10 ? 14.273 64.562 3.84 1 47.66 10 MET B O 1
ATOM 863 N N . SER B 1 11 ? 14.727 64.812 1.751 1 53.72 11 SER B N 1
ATOM 864 C CA . SER B 1 11 ? 13.641 64.062 1.201 1 53.72 11 SER B CA 1
ATOM 865 C C . SER B 1 11 ? 13.773 62.562 1.616 1 53.72 11 SER B C 1
ATOM 867 O O . SER B 1 11 ? 14.875 62.031 1.642 1 53.72 11 SER B O 1
ATOM 869 N N . PRO B 1 12 ? 12.789 62.094 2.373 1 54.19 12 PRO B N 1
ATOM 870 C CA . PRO B 1 12 ? 12.805 60.688 2.75 1 54.19 12 PRO B CA 1
ATOM 871 C C . PRO B 1 12 ? 13.055 59.75 1.562 1 54.19 12 PRO B C 1
ATOM 873 O O . PRO B 1 12 ? 12.539 60 0.467 1 54.19 12 PRO B O 1
ATOM 876 N N . VAL B 1 13 ? 14.227 59.156 1.43 1 54.12 13 VAL B N 1
ATOM 877 C CA . VAL B 1 13 ? 14.508 58.094 0.473 1 54.12 13 VAL B CA 1
ATOM 878 C C . VAL B 1 13 ? 13.391 57.062 0.51 1 54.12 13 VAL B C 1
ATOM 880 O O . VAL B 1 13 ? 12.953 56.656 1.586 1 54.12 13 VAL B O 1
ATOM 883 N N . PRO B 1 14 ? 12.617 56.969 -0.6 1 50.84 14 PRO B N 1
ATOM 884 C CA . PRO B 1 14 ? 11.547 55.969 -0.633 1 50.84 14 PRO B CA 1
ATOM 885 C C . PRO B 1 14 ? 12.016 54.594 -0.199 1 50.84 14 PRO B C 1
ATOM 887 O O . PRO B 1 14 ? 13.18 54.25 -0.405 1 50.84 14 PRO B O 1
ATOM 890 N N . ALA B 1 15 ? 11.453 54.031 0.864 1 47.19 15 ALA B N 1
ATOM 891 C CA . ALA B 1 15 ? 11.656 52.688 1.323 1 47.19 15 ALA B CA 1
ATOM 892 C C . ALA B 1 15 ? 11.609 51.688 0.155 1 47.19 15 ALA B C 1
ATOM 894 O O . ALA B 1 15 ? 10.711 51.75 -0.687 1 47.19 15 ALA B O 1
ATOM 895 N N . SER B 1 16 ? 12.711 51.25 -0.376 1 45.47 16 SER B N 1
ATOM 896 C CA . SER B 1 16 ? 12.742 50.188 -1.35 1 45.47 16 SER B CA 1
ATOM 897 C C . SER B 1 16 ? 11.781 49.062 -0.957 1 45.47 16 SER B C 1
ATOM 899 O O . SER B 1 16 ? 11.812 48.562 0.176 1 45.47 16 SER B O 1
ATOM 901 N N . GLU B 1 17 ? 10.602 49.062 -1.544 1 42.31 17 GLU B N 1
ATOM 902 C CA . GLU B 1 17 ? 9.727 47.875 -1.445 1 42.31 17 GLU B CA 1
ATOM 903 C C . GLU B 1 17 ? 10.523 46.594 -1.61 1 42.31 17 GLU B C 1
ATOM 905 O O . GLU B 1 17 ? 11.023 46.312 -2.697 1 42.31 17 GLU B O 1
ATOM 910 N N . GLU B 1 18 ? 11.328 46.188 -0.632 1 40.22 18 GLU B N 1
ATOM 911 C CA . GLU B 1 18 ? 11.797 44.812 -0.706 1 40.22 18 GLU B CA 1
ATOM 912 C C . GLU B 1 18 ? 10.703 43.875 -1.227 1 40.22 18 GLU B C 1
ATOM 914 O O . GLU B 1 18 ? 9.648 43.75 -0.607 1 40.22 18 GLU B O 1
ATOM 919 N N . LYS B 1 19 ? 10.578 43.781 -2.58 1 43.38 19 LYS B N 1
ATOM 920 C CA . LYS B 1 19 ? 9.82 42.656 -3.135 1 43.38 19 LYS B CA 1
ATOM 921 C C . LYS B 1 19 ? 9.938 41.438 -2.254 1 43.38 19 LYS B C 1
ATOM 923 O O . LYS B 1 19 ? 11.039 40.906 -2.037 1 43.38 19 LYS B O 1
ATOM 928 N N . ARG B 1 20 ? 9.086 41.406 -1.188 1 42.56 20 ARG B N 1
ATOM 929 C CA . ARG B 1 20 ? 8.984 40.094 -0.549 1 42.56 20 ARG B CA 1
ATOM 930 C C . ARG B 1 20 ? 9.125 38.969 -1.572 1 42.56 20 ARG B C 1
ATOM 932 O O . ARG B 1 20 ? 8.359 38.906 -2.535 1 42.56 20 ARG B O 1
ATOM 939 N N . ARG B 1 21 ? 10.305 38.625 -1.916 1 42.97 21 ARG B N 1
ATOM 940 C CA . ARG B 1 21 ? 10.469 37.375 -2.688 1 42.97 21 ARG B CA 1
ATOM 941 C C . ARG B 1 21 ? 9.57 36.281 -2.146 1 42.97 21 ARG B C 1
ATOM 943 O O . ARG B 1 21 ? 9.672 35.906 -0.974 1 42.97 21 ARG B O 1
ATOM 950 N N . GLY B 1 22 ? 8.281 36.312 -2.539 1 38.88 22 GLY B N 1
ATOM 951 C CA . GLY B 1 22 ? 7.469 35.156 -2.301 1 38.88 22 GLY B CA 1
ATOM 952 C C . GLY B 1 22 ? 8.258 33.844 -2.359 1 38.88 22 GLY B C 1
ATOM 953 O O . GLY B 1 22 ? 9.07 33.656 -3.27 1 38.88 22 GLY B O 1
ATOM 954 N N . ARG B 1 23 ? 8.797 33.375 -1.221 1 36.47 23 ARG B N 1
ATOM 955 C CA . ARG B 1 23 ? 9.367 32.031 -1.215 1 36.47 23 ARG B CA 1
ATOM 956 C C . ARG B 1 23 ? 8.68 31.141 -2.246 1 36.47 23 ARG B C 1
ATOM 958 O O . ARG B 1 23 ? 7.449 31.062 -2.289 1 36.47 23 ARG B O 1
ATOM 965 N N . LYS B 1 24 ? 9.375 31.016 -3.387 1 41.56 24 LYS B N 1
ATOM 966 C CA . LYS B 1 24 ? 8.914 29.953 -4.277 1 41.56 24 LYS B CA 1
ATOM 967 C C . LYS B 1 24 ? 8.398 28.75 -3.484 1 41.56 24 LYS B C 1
ATOM 969 O O . LYS B 1 24 ? 8.961 28.406 -2.445 1 41.56 24 LYS B O 1
ATOM 974 N N . PRO B 1 25 ? 7.074 28.531 -3.428 1 39.69 25 PRO B N 1
ATOM 975 C CA . PRO B 1 25 ? 6.789 27.234 -2.811 1 39.69 25 PRO B CA 1
ATOM 976 C C . PRO B 1 25 ? 7.957 26.266 -2.93 1 39.69 25 PRO B C 1
ATOM 978 O O . PRO B 1 25 ? 8.594 26.188 -3.98 1 39.69 25 PRO B O 1
ATOM 981 N N . SER B 1 26 ? 8.852 26.172 -1.969 1 39.38 26 SER B N 1
ATOM 982 C CA . SER B 1 26 ? 9.875 25.125 -1.948 1 39.38 26 SER B CA 1
ATOM 983 C C . SER B 1 26 ? 9.516 23.984 -2.893 1 39.38 26 SER B C 1
ATOM 985 O O . SER B 1 26 ? 8.367 23.547 -2.947 1 39.38 26 SER B O 1
ATOM 987 N N . GLU B 1 27 ? 10.078 23.953 -3.975 1 40.53 27 GLU B N 1
ATOM 988 C CA . GLU B 1 27 ? 10.078 22.703 -4.734 1 40.53 27 GLU B CA 1
ATOM 989 C C . GLU B 1 27 ? 10.047 21.484 -3.805 1 40.53 27 GLU B C 1
ATOM 991 O O . GLU B 1 27 ? 11.094 20.953 -3.443 1 40.53 27 GLU B O 1
ATOM 996 N N . ALA B 1 28 ? 9.562 21.641 -2.527 1 43.69 28 ALA B N 1
ATOM 997 C CA . ALA B 1 28 ? 9.344 20.344 -1.884 1 43.69 28 ALA B CA 1
ATOM 998 C C . ALA B 1 28 ? 9.336 19.219 -2.91 1 43.69 28 ALA B C 1
ATOM 1000 O O . ALA B 1 28 ? 8.43 19.141 -3.744 1 43.69 28 ALA B O 1
ATOM 1001 N N . LYS B 1 29 ? 10.375 18.969 -3.562 1 46.66 29 LYS B N 1
ATOM 1002 C CA . LYS B 1 29 ? 10.734 17.859 -4.438 1 46.66 29 LYS B CA 1
ATOM 1003 C C . LYS B 1 29 ? 9.797 16.672 -4.238 1 46.66 29 LYS B C 1
ATOM 1005 O O . LYS B 1 29 ? 9.531 16.281 -3.104 1 46.66 29 LYS B O 1
ATOM 1010 N N . ASP B 1 30 ? 8.938 16.5 -5.07 1 55 30 ASP B N 1
ATOM 1011 C CA . ASP B 1 30 ? 7.887 15.562 -5.445 1 55 30 ASP B CA 1
ATOM 1012 C C . ASP B 1 30 ? 8.258 14.141 -5.039 1 55 30 ASP B C 1
ATOM 1014 O O . ASP B 1 30 ? 8.68 13.336 -5.879 1 55 30 ASP B O 1
ATOM 1018 N N . LYS B 1 31 ? 9.125 14.062 -4.078 1 64.44 31 LYS B N 1
ATOM 1019 C CA . LYS B 1 31 ? 9.469 12.664 -3.834 1 64.44 31 LYS B CA 1
ATOM 1020 C C . LYS B 1 31 ? 8.211 11.828 -3.594 1 64.44 31 LYS B C 1
ATOM 1022 O O . LYS B 1 31 ? 7.27 12.289 -2.945 1 64.44 31 LYS B O 1
ATOM 1027 N N . GLY B 1 32 ? 7.879 11.062 -4.461 1 79 32 GLY B N 1
ATOM 1028 C CA . GLY B 1 32 ? 6.809 10.086 -4.387 1 79 32 GLY B CA 1
ATOM 1029 C C . GLY B 1 32 ? 6.617 9.516 -2.994 1 79 32 GLY B C 1
ATOM 1030 O O . GLY B 1 32 ? 7.367 9.844 -2.074 1 79 32 GLY B O 1
ATOM 1031 N N . PRO B 1 33 ? 5.59 8.906 -2.697 1 86.25 33 PRO B N 1
ATOM 1032 C CA . PRO B 1 33 ? 5.305 8.32 -1.386 1 86.25 33 PRO B CA 1
ATOM 1033 C C . PRO B 1 33 ? 6.363 7.312 -0.945 1 86.25 33 PRO B C 1
ATOM 1035 O O . PRO B 1 33 ? 7.004 6.676 -1.787 1 86.25 33 P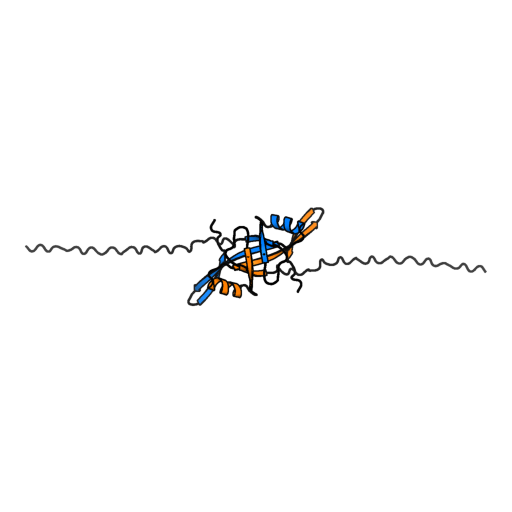RO B O 1
ATOM 1038 N N . LEU B 1 34 ? 6.574 7.344 0.364 1 88.19 34 LEU B N 1
ATOM 1039 C CA . LEU B 1 34 ? 7.285 6.203 0.933 1 88.19 34 LEU B CA 1
ATOM 1040 C C . LEU B 1 34 ? 6.598 4.895 0.563 1 88.19 34 LEU B C 1
ATOM 1042 O O . LEU B 1 34 ? 5.387 4.75 0.753 1 88.19 34 LEU B O 1
ATOM 1046 N N . ILE B 1 35 ? 7.43 4.027 0.028 1 93.19 35 ILE B N 1
ATOM 1047 C CA . ILE B 1 35 ? 6.91 2.715 -0.338 1 93.19 35 ILE B CA 1
ATOM 1048 C C . ILE B 1 35 ? 7.535 1.645 0.554 1 93.19 35 ILE B C 1
ATOM 1050 O O . ILE B 1 35 ? 8.758 1.569 0.681 1 93.19 35 ILE B O 1
ATOM 1054 N N . LEU B 1 36 ? 6.652 0.835 1.177 1 93.69 36 LEU B N 1
ATOM 1055 C CA . LEU B 1 36 ? 7.082 -0.253 2.049 1 93.69 36 LEU B CA 1
ATOM 1056 C C . LEU B 1 36 ? 6.578 -1.596 1.53 1 93.69 36 LEU B C 1
ATOM 1058 O O . LEU B 1 36 ? 5.531 -1.661 0.881 1 93.69 36 LEU B O 1
ATOM 1062 N N . PHE B 1 37 ? 7.301 -2.67 1.889 1 95.81 37 PHE B N 1
ATOM 1063 C CA . PHE B 1 37 ? 6.945 -4.035 1.521 1 95.81 37 PHE B CA 1
ATOM 1064 C C . PHE B 1 37 ? 6.922 -4.938 2.746 1 95.81 37 PHE B C 1
ATOM 1066 O O . PHE B 1 37 ? 7.902 -5 3.494 1 95.81 37 PHE B O 1
ATOM 1073 N N . PHE B 1 38 ? 5.77 -5.641 2.908 1 96.5 38 PHE B N 1
ATOM 1074 C CA . PHE B 1 38 ? 5.617 -6.477 4.094 1 96.5 38 PHE B CA 1
ATOM 1075 C C . PHE B 1 38 ? 4.984 -7.816 3.738 1 96.5 38 PHE B C 1
ATOM 1077 O O . PHE B 1 38 ? 4.227 -7.914 2.771 1 96.5 38 PHE B O 1
ATOM 1084 N N . LEU B 1 39 ? 5.344 -8.703 4.535 1 95.75 39 LEU B N 1
ATOM 1085 C CA . LEU B 1 39 ? 4.48 -9.859 4.738 1 95.75 39 LEU B CA 1
ATOM 1086 C C . LEU B 1 39 ? 3.65 -9.703 6.008 1 95.75 39 LEU B C 1
ATOM 1088 O O . LEU B 1 39 ? 4.07 -9.031 6.953 1 95.75 39 LEU B O 1
ATOM 1092 N N . ALA B 1 40 ? 2.498 -10.281 5.941 1 93.62 40 ALA B N 1
ATOM 1093 C CA . ALA B 1 40 ? 1.621 -10.242 7.109 1 93.62 40 ALA B CA 1
ATOM 1094 C C . ALA B 1 40 ? 1.916 -11.406 8.055 1 93.62 40 ALA B C 1
ATOM 1096 O O . ALA B 1 40 ? 2.471 -12.422 7.645 1 93.62 40 ALA B O 1
ATOM 1097 N N . GLU B 1 41 ? 1.578 -11.016 9.25 1 88.94 41 GLU B N 1
ATOM 1098 C CA . GLU B 1 41 ? 1.534 -12.086 10.242 1 88.94 41 GLU B CA 1
ATOM 1099 C C . GLU B 1 41 ? 0.164 -12.758 10.266 1 88.94 41 GLU B C 1
ATOM 1101 O O . GLU B 1 41 ? -0.841 -12.125 10.586 1 88.94 41 GLU B O 1
ATOM 1106 N N . GLY B 1 42 ? 0.169 -14.047 9.883 1 80.12 42 GLY B N 1
ATOM 1107 C CA . GLY B 1 42 ? -1.096 -14.758 9.883 1 80.12 42 GLY B CA 1
ATOM 1108 C C . GLY B 1 42 ? -1.994 -14.383 8.719 1 80.12 42 GLY B C 1
ATOM 1109 O O . GLY B 1 42 ? -1.567 -13.672 7.805 1 80.12 42 GLY B O 1
ATOM 1110 N N . ARG B 1 43 ? -3.176 -14.883 8.656 1 77.81 43 ARG B N 1
ATOM 1111 C CA . ARG B 1 43 ? -4.16 -14.586 7.621 1 77.81 43 ARG B CA 1
ATOM 1112 C C . ARG B 1 43 ? -4.844 -13.25 7.875 1 77.81 43 ARG B C 1
ATOM 1114 O O . ARG B 1 43 ? -5.367 -13.008 8.969 1 77.81 43 ARG B O 1
ATOM 1121 N N . PRO B 1 44 ? -4.684 -12.43 6.926 1 75 44 PRO B N 1
ATOM 1122 C CA . PRO B 1 44 ? -5.406 -11.164 7.094 1 75 44 PRO B CA 1
ATOM 1123 C C . PRO B 1 44 ? -6.914 -11.367 7.246 1 75 44 PRO B C 1
ATOM 1125 O O . PRO B 1 44 ? -7.484 -12.273 6.641 1 75 44 PRO B O 1
ATOM 1128 N N . THR B 1 45 ? -7.418 -10.594 8.141 1 74.62 45 THR B N 1
ATOM 1129 C CA . THR B 1 45 ? -8.875 -10.539 8.219 1 74.62 45 THR B CA 1
ATOM 1130 C C . THR B 1 45 ? -9.422 -9.328 7.469 1 74.62 45 THR B C 1
ATOM 1132 O O . THR B 1 45 ? -8.648 -8.5 6.98 1 74.62 45 THR B O 1
ATOM 1135 N N . SER B 1 46 ? -10.719 -9.344 7.328 1 76 46 SER B N 1
ATOM 1136 C CA . SER B 1 46 ? -11.367 -8.234 6.637 1 76 46 SER B CA 1
ATOM 1137 C C . SER B 1 46 ? -11.156 -6.922 7.387 1 76 46 SER B C 1
ATOM 1139 O O . SER B 1 46 ? -11.281 -5.844 6.805 1 76 46 SER B O 1
ATOM 1141 N N . GLU B 1 47 ? -10.828 -7 8.602 1 79.69 47 GLU B N 1
ATOM 1142 C CA . GLU B 1 47 ? -10.836 -5.797 9.43 1 79.69 47 GLU B CA 1
ATOM 1143 C C . GLU B 1 47 ? -9.438 -5.457 9.93 1 79.69 47 GLU B C 1
ATOM 1145 O O . GLU B 1 47 ? -9.18 -4.336 10.383 1 79.69 47 GLU B O 1
ATOM 1150 N N . GLN B 1 48 ? -8.5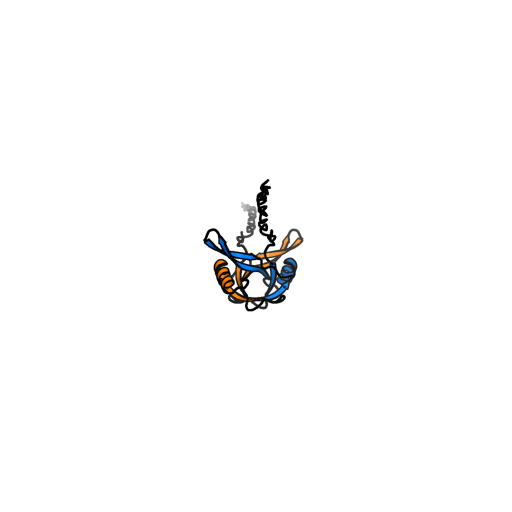62 -6.441 9.82 1 86.62 48 GLN B N 1
ATOM 1151 C CA . GLN B 1 48 ? -7.258 -6.215 10.43 1 86.62 48 GLN B CA 1
ATOM 1152 C C . GLN B 1 48 ? -6.156 -6.914 9.641 1 86.62 48 GLN B C 1
ATOM 1154 O O . GLN B 1 48 ? -6.324 -8.055 9.195 1 86.62 48 GLN B O 1
ATOM 1159 N N . ILE B 1 49 ? -5.039 -6.223 9.531 1 90.31 49 ILE B N 1
ATOM 1160 C CA . ILE B 1 49 ? -3.814 -6.789 8.969 1 90.31 49 ILE B CA 1
ATOM 1161 C C . ILE B 1 49 ? -2.633 -6.473 9.883 1 90.31 49 ILE B C 1
ATOM 1163 O O . ILE B 1 49 ? -2.418 -5.316 10.25 1 90.31 49 ILE B O 1
ATOM 1167 N N . VAL B 1 50 ? -1.96 -7.418 10.234 1 91.62 50 VAL B N 1
ATOM 1168 C CA . VAL B 1 50 ? -0.728 -7.23 10.992 1 91.62 50 VAL B CA 1
ATOM 1169 C C . VAL B 1 50 ? 0.478 -7.461 10.086 1 91.62 50 VAL B C 1
ATOM 1171 O O . VAL B 1 50 ? 0.71 -8.578 9.625 1 91.62 50 VAL B O 1
ATOM 1174 N N . LEU B 1 51 ? 1.195 -6.383 9.883 1 92.25 51 LEU B N 1
ATOM 1175 C CA . LEU B 1 51 ? 2.396 -6.41 9.055 1 92.25 51 LEU B CA 1
ATOM 1176 C C . LEU B 1 51 ? 3.648 -6.512 9.914 1 92.25 51 LEU B C 1
ATOM 1178 O O . LEU B 1 51 ? 3.979 -5.578 10.656 1 92.25 51 LEU B O 1
ATOM 1182 N N . LYS B 1 52 ? 4.375 -7.609 9.797 1 89.44 52 LYS B N 1
ATOM 1183 C CA . LYS B 1 52 ? 5.445 -7.812 10.766 1 89.44 52 LYS B CA 1
ATOM 1184 C C . LYS B 1 52 ? 6.781 -8.055 10.062 1 89.44 52 LYS B C 1
ATOM 1186 O O . LYS B 1 52 ? 7.832 -8.055 10.711 1 89.44 52 LYS B O 1
ATOM 1191 N N . GLU B 1 53 ? 6.848 -8.328 8.891 1 92.69 53 GLU B N 1
ATOM 1192 C CA . GLU B 1 53 ? 8.117 -8.57 8.211 1 92.69 53 GLU B CA 1
ATOM 1193 C C . GLU B 1 53 ? 8.328 -7.578 7.066 1 92.69 53 GLU B C 1
ATOM 1195 O O . GLU B 1 53 ? 7.668 -7.676 6.027 1 92.69 53 GLU B O 1
ATOM 1200 N N . LYS B 1 54 ? 9.242 -6.73 7.27 1 94.69 54 LYS B N 1
ATOM 1201 C CA . LYS B 1 54 ? 9.547 -5.688 6.297 1 94.69 54 LYS B CA 1
ATOM 1202 C C . LYS B 1 54 ? 10.68 -6.113 5.371 1 94.69 54 LYS B C 1
ATOM 1204 O O . LYS B 1 54 ? 11.633 -6.773 5.809 1 94.69 54 LYS B O 1
ATOM 1209 N N . PHE B 1 55 ? 10.586 -5.641 4.148 1 95.38 55 PHE B N 1
ATOM 1210 C CA . PHE B 1 55 ? 11.617 -5.938 3.158 1 95.38 55 PHE B CA 1
ATOM 1211 C C . PHE B 1 55 ? 12.117 -4.656 2.504 1 95.38 55 PHE B C 1
ATOM 1213 O O . PHE B 1 55 ? 11.359 -3.703 2.32 1 95.38 55 PHE B O 1
ATOM 1220 N N . GLY B 1 56 ? 13.328 -4.652 2.098 1 93.44 56 GLY B N 1
ATOM 1221 C CA . GLY B 1 56 ? 13.969 -3.465 1.553 1 93.44 56 GLY B CA 1
ATOM 1222 C C . GLY B 1 56 ? 13.617 -3.211 0.099 1 93.44 56 GLY B C 1
ATOM 1223 O O . GLY B 1 56 ? 13.852 -2.117 -0.419 1 93.44 56 GLY B O 1
ATOM 1224 N N . SER B 1 57 ? 13.078 -4.176 -0.59 1 95.81 57 SER B N 1
ATOM 1225 C CA . SER B 1 57 ? 12.719 -4.023 -1.998 1 95.81 57 SER B CA 1
ATOM 1226 C C . SER B 1 57 ? 11.555 -4.934 -2.377 1 95.81 57 SER B C 1
ATOM 1228 O O . SER B 1 57 ? 11.258 -5.898 -1.67 1 95.81 57 SER B O 1
ATOM 1230 N N . GLU B 1 58 ? 11 -4.609 -3.484 1 97.25 58 GLU B N 1
ATOM 1231 C CA . GLU B 1 58 ? 9.891 -5.438 -3.945 1 97.25 58 GLU B CA 1
ATOM 1232 C C . GLU B 1 58 ? 10.375 -6.828 -4.355 1 97.25 58 GLU B C 1
ATOM 1234 O O . GLU B 1 58 ? 9.695 -7.824 -4.094 1 97.25 58 GLU B O 1
ATOM 1239 N N . GLY B 1 59 ? 11.492 -6.93 -5.039 1 97.25 59 GLY B N 1
ATOM 1240 C CA . GLY B 1 59 ? 12.047 -8.219 -5.418 1 97.25 59 GLY B CA 1
ATOM 1241 C C . GLY B 1 59 ? 12.266 -9.141 -4.234 1 97.25 59 GLY B C 1
ATOM 1242 O O . GLY B 1 59 ? 11.961 -10.336 -4.305 1 97.25 59 GLY B O 1
ATOM 1243 N N . ALA B 1 60 ? 12.773 -8.641 -3.172 1 97.56 60 ALA B N 1
ATOM 1244 C CA . ALA B 1 60 ? 13.031 -9.438 -1.979 1 97.56 60 ALA B CA 1
ATOM 1245 C C . ALA B 1 60 ? 11.734 -10.008 -1.406 1 97.56 60 ALA B C 1
ATOM 1247 O O . ALA B 1 60 ? 11.672 -11.188 -1.057 1 97.56 60 ALA B O 1
ATOM 1248 N N . VAL B 1 61 ? 10.734 -9.195 -1.321 1 97.56 61 VAL B N 1
ATOM 1249 C CA . VAL B 1 61 ? 9.484 -9.664 -0.741 1 97.56 61 VAL B CA 1
ATOM 1250 C C . VAL B 1 61 ? 8.805 -10.648 -1.698 1 97.56 61 VAL B C 1
ATOM 1252 O O . VAL B 1 61 ? 8.156 -11.602 -1.265 1 97.56 61 VAL B O 1
ATOM 1255 N N . MET B 1 62 ? 8.898 -10.43 -2.965 1 97.75 62 MET B N 1
ATOM 1256 C CA . MET B 1 62 ? 8.32 -11.336 -3.953 1 97.75 62 MET B CA 1
ATOM 1257 C C . MET B 1 62 ? 8.883 -12.742 -3.799 1 97.75 62 MET B C 1
ATOM 1259 O O . MET B 1 62 ? 8.133 -13.719 -3.832 1 97.75 62 MET B O 1
ATOM 1263 N N . VAL B 1 63 ? 10.133 -12.812 -3.623 1 97.88 63 VAL B N 1
ATOM 1264 C CA . VAL B 1 63 ? 10.797 -14.109 -3.488 1 97.88 63 VAL B CA 1
ATOM 1265 C C . VAL B 1 63 ? 10.305 -14.812 -2.227 1 97.88 63 VAL B C 1
ATOM 1267 O O . VAL B 1 63 ? 9.914 -15.977 -2.271 1 97.88 63 VAL B O 1
ATOM 1270 N N . GLU B 1 64 ? 10.289 -14.141 -1.149 1 97.69 64 GLU B N 1
ATOM 1271 C CA . GLU B 1 64 ? 9.883 -14.742 0.119 1 97.69 64 GLU B CA 1
ATOM 1272 C C . GLU B 1 64 ? 8.414 -15.133 0.104 1 97.69 64 GLU B C 1
ATOM 1274 O O . GLU B 1 64 ? 8.039 -16.203 0.583 1 97.69 64 GLU B O 1
ATOM 1279 N N . ALA B 1 65 ? 7.609 -14.25 -0.457 1 96.75 65 ALA B N 1
ATOM 1280 C CA . ALA B 1 65 ? 6.184 -14.531 -0.594 1 96.75 65 ALA B CA 1
ATOM 1281 C C . ALA B 1 65 ? 5.949 -15.781 -1.44 1 96.75 65 ALA B C 1
ATOM 1283 O O . ALA B 1 65 ? 5.098 -16.609 -1.111 1 96.75 65 ALA B O 1
ATOM 1284 N N . PHE B 1 66 ? 6.637 -15.945 -2.48 1 96.56 66 PHE B N 1
ATOM 1285 C CA . PHE B 1 66 ? 6.527 -17.094 -3.361 1 96.56 66 PHE B CA 1
ATOM 1286 C C . PHE B 1 66 ? 6.879 -18.375 -2.617 1 96.56 66 PHE B C 1
ATOM 1288 O O . PHE B 1 66 ? 6.152 -19.375 -2.701 1 96.56 66 PHE B O 1
ATOM 1295 N N . LYS B 1 67 ? 7.965 -18.359 -1.911 1 97 67 LYS B N 1
ATOM 1296 C CA . LYS B 1 67 ? 8.398 -19.516 -1.134 1 97 67 LYS B CA 1
ATOM 1297 C C . LYS B 1 67 ? 7.32 -19.938 -0.136 1 97 67 LYS B C 1
ATOM 1299 O O . LYS B 1 67 ? 7.094 -21.125 0.069 1 97 67 LYS B O 1
ATOM 1304 N N . ARG B 1 68 ? 6.629 -18.984 0.436 1 95.25 68 ARG B N 1
ATOM 1305 C CA . ARG B 1 68 ? 5.684 -19.266 1.513 1 95.25 68 ARG B CA 1
ATOM 1306 C C . ARG B 1 68 ? 4.277 -19.5 0.964 1 95.25 68 ARG B C 1
ATOM 1308 O O . ARG B 1 68 ? 3.393 -19.953 1.683 1 95.25 68 ARG B O 1
ATOM 1315 N N . GLY B 1 69 ? 4.094 -19.125 -0.253 1 93.75 69 GLY B N 1
ATOM 1316 C CA . GLY B 1 69 ? 2.773 -19.266 -0.844 1 93.75 69 GLY B CA 1
ATOM 1317 C C . GLY B 1 69 ? 1.765 -18.281 -0.289 1 93.75 69 GLY B C 1
ATOM 1318 O O . GLY B 1 69 ? 0.587 -18.609 -0.132 1 93.75 69 GLY B O 1
ATOM 1319 N N . GLU B 1 70 ? 2.301 -17.094 0.083 1 93.25 70 GLU B N 1
ATOM 1320 C CA . GLU B 1 70 ? 1.461 -16.062 0.708 1 93.25 70 GLU B CA 1
ATOM 1321 C C . GLU B 1 70 ? 1.467 -14.773 -0.099 1 93.25 70 GLU B C 1
ATOM 1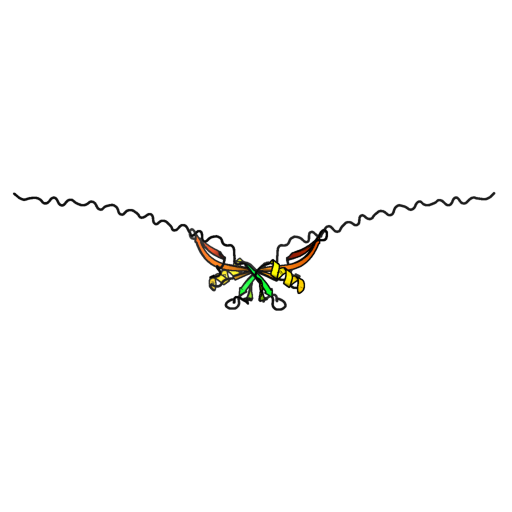323 O O . GLU B 1 70 ? 2.4 -14.516 -0.862 1 93.25 70 GLU B O 1
ATOM 1328 N N . PRO B 1 71 ? 0.445 -14.008 0.076 1 94.38 71 PRO B N 1
ATOM 1329 C CA . PRO B 1 71 ? 0.493 -12.68 -0.546 1 94.38 71 PRO B CA 1
ATOM 1330 C C . PRO B 1 71 ? 1.482 -11.742 0.141 1 94.38 71 PRO B C 1
ATOM 1332 O O . PRO B 1 71 ? 1.873 -11.984 1.286 1 94.38 71 PRO B O 1
ATOM 1335 N N . TYR B 1 72 ? 1.844 -10.695 -0.573 1 95.44 72 TYR B N 1
ATOM 1336 C CA . TYR B 1 72 ? 2.607 -9.617 0.049 1 95.44 72 TYR B CA 1
ATOM 1337 C C . TYR B 1 72 ? 1.925 -8.273 -0.162 1 95.44 72 TYR B C 1
ATOM 1339 O O . TYR B 1 72 ? 1.028 -8.148 -1 1 95.44 72 TYR B O 1
ATOM 1347 N N . TYR B 1 73 ? 2.398 -7.309 0.573 1 95.56 73 TYR B N 1
ATOM 1348 C CA . TYR B 1 73 ? 1.729 -6.016 0.661 1 95.56 73 TYR B CA 1
ATOM 1349 C C . TYR B 1 73 ? 2.672 -4.883 0.261 1 95.56 73 TYR B C 1
ATOM 1351 O O . TYR B 1 73 ? 3.764 -4.754 0.818 1 95.56 73 TYR B O 1
ATOM 1359 N N . ARG B 1 74 ? 2.293 -4.125 -0.685 1 96.31 74 ARG B N 1
ATOM 1360 C CA . ARG B 1 74 ? 2.92 -2.857 -1.05 1 96.31 74 ARG B CA 1
ATOM 1361 C C . ARG B 1 74 ? 2.176 -1.679 -0.429 1 96.31 74 ARG B C 1
ATOM 1363 O O . ARG B 1 74 ? 0.981 -1.495 -0.673 1 96.31 74 ARG B O 1
ATOM 1370 N N . ILE B 1 75 ? 2.9 -0.861 0.287 1 95 75 ILE B N 1
ATOM 1371 C CA . ILE B 1 75 ? 2.244 0.131 1.13 1 95 75 ILE B CA 1
ATOM 1372 C C . ILE B 1 75 ? 2.793 1.521 0.815 1 95 75 ILE B C 1
ATOM 1374 O O . ILE B 1 75 ? 4.008 1.714 0.748 1 95 75 ILE B O 1
ATOM 1378 N N . GLU B 1 76 ? 1.866 2.402 0.627 1 94.31 76 GLU B N 1
ATOM 1379 C CA . GLU B 1 76 ? 2.178 3.83 0.6 1 94.31 76 GLU B CA 1
ATOM 1380 C C . GLU B 1 76 ? 1.676 4.527 1.86 1 94.31 76 GLU B C 1
ATOM 1382 O O . GLU B 1 76 ? 0.575 4.246 2.338 1 94.31 76 GLU B O 1
ATOM 1387 N N . VAL B 1 77 ? 2.508 5.457 2.326 1 94.12 77 VAL B N 1
ATOM 1388 C CA . VAL B 1 77 ? 2.143 6.215 3.518 1 94.12 77 VAL B CA 1
ATOM 1389 C C . VAL B 1 77 ? 1.897 7.676 3.146 1 94.12 77 VAL B C 1
ATOM 1391 O O . VAL B 1 77 ? 2.736 8.305 2.498 1 94.12 77 VAL B O 1
ATOM 1394 N N . TRP B 1 78 ? 0.735 8.148 3.619 1 94.44 78 TRP B N 1
ATOM 1395 C CA . TRP B 1 78 ? 0.313 9.492 3.232 1 94.44 78 TRP B CA 1
ATOM 1396 C C . TRP B 1 78 ? -0.123 10.297 4.449 1 94.44 78 TRP B C 1
ATOM 1398 O O . TRP B 1 78 ? -0.573 9.727 5.449 1 94.44 78 TRP B O 1
ATOM 1408 N N . GLN B 1 79 ? 0.121 11.578 4.336 1 95.25 79 GLN B N 1
ATOM 1409 C CA . GLN B 1 79 ? -0.413 12.547 5.289 1 95.25 79 GLN B CA 1
ATOM 1410 C C . GLN B 1 79 ? -1.459 13.445 4.637 1 95.25 79 GLN B C 1
ATOM 1412 O O . GLN B 1 79 ? -1.278 13.891 3.502 1 95.25 79 GLN B O 1
ATOM 1417 N N . SER B 1 80 ? -2.545 13.633 5.352 1 95.94 80 SER B N 1
ATOM 1418 C CA . SER B 1 80 ? -3.568 14.555 4.875 1 95.94 80 SER B CA 1
ATOM 1419 C C . SER B 1 80 ? -3.355 15.961 5.438 1 95.94 80 SER B C 1
ATOM 1421 O O . SER B 1 80 ? -2.996 16.109 6.609 1 95.94 80 SER B O 1
ATOM 1423 N N . HIS B 1 81 ? -3.623 16.906 4.617 1 95.12 81 HIS B N 1
ATOM 1424 C CA . HIS B 1 81 ? -3.539 18.297 5.062 1 95.12 81 HIS B CA 1
ATOM 1425 C C . HIS B 1 81 ? -4.598 19.156 4.383 1 95.12 81 HIS B C 1
ATOM 1427 O O . HIS B 1 81 ? -5.043 18.844 3.275 1 95.12 81 HIS B O 1
ATOM 1433 N N . ALA B 1 82 ? -4.992 20.203 5.02 1 95.31 82 ALA B N 1
ATOM 1434 C CA . ALA B 1 82 ? -5.934 21.156 4.441 1 95.31 82 ALA B CA 1
ATOM 1435 C C . ALA B 1 82 ? -5.211 22.172 3.566 1 95.31 82 ALA B C 1
ATOM 1437 O O . ALA B 1 82 ? -4.125 22.641 3.918 1 95.31 82 ALA B O 1
ATOM 1438 N N . VAL B 1 83 ? -5.82 22.453 2.502 1 94.25 83 VAL B N 1
ATOM 1439 C CA . VAL B 1 83 ? -5.344 23.531 1.627 1 94.25 83 VAL B CA 1
ATOM 1440 C C . VAL B 1 83 ? -6.473 24.516 1.36 1 94.25 83 VAL B C 1
ATOM 1442 O O . VAL B 1 83 ? -7.621 24.125 1.146 1 94.25 83 VAL B O 1
ATOM 1445 N N . VAL B 1 84 ? -6.203 25.703 1.457 1 94 84 VAL B N 1
ATOM 1446 C CA . VAL B 1 84 ? -7.16 26.766 1.164 1 94 84 VAL B CA 1
ATOM 1447 C C . VAL B 1 84 ? -6.746 27.5 -0.109 1 94 84 VAL B C 1
ATOM 1449 O O . VAL B 1 84 ? -5.652 28.062 -0.178 1 94 84 VAL B O 1
ATOM 1452 N N . ASN B 1 85 ? -7.535 27.328 -1.115 1 91 85 ASN B N 1
ATOM 1453 C CA . ASN B 1 85 ? -7.336 28.047 -2.369 1 91 85 ASN B CA 1
ATOM 1454 C C . ASN B 1 85 ? -8.57 28.844 -2.76 1 91 85 ASN B C 1
ATOM 1456 O O . ASN B 1 85 ? -9.648 28.281 -2.947 1 91 85 ASN B O 1
ATOM 1460 N N . ASP B 1 86 ? -8.391 30.094 -2.877 1 93.75 86 ASP B N 1
ATOM 1461 C CA . ASP B 1 86 ? -9.438 31 -3.332 1 93.75 86 ASP B CA 1
ATOM 1462 C C . ASP B 1 86 ? -10.734 30.797 -2.547 1 93.75 86 ASP B C 1
ATOM 1464 O O . ASP B 1 86 ? -11.805 30.656 -3.135 1 93.75 86 ASP B O 1
ATOM 1468 N N . GLY B 1 87 ? -10.602 30.578 -1.315 1 93.19 87 GLY B N 1
ATOM 1469 C CA . GLY B 1 87 ? -11.758 30.453 -0.435 1 93.19 87 GLY B CA 1
ATOM 1470 C C . GLY B 1 87 ? -12.289 29.031 -0.356 1 93.19 87 GLY B C 1
ATOM 1471 O O . GLY B 1 87 ? -13.211 28.75 0.413 1 93.19 87 GLY B O 1
ATOM 1472 N N . VAL B 1 88 ? -11.75 28.172 -1.199 1 93.5 88 VAL B N 1
ATOM 1473 C CA . VAL B 1 88 ? -12.164 26.781 -1.156 1 93.5 88 VAL B CA 1
ATOM 1474 C C . VAL B 1 88 ? -11.195 25.969 -0.296 1 93.5 88 VAL B C 1
ATOM 1476 O O . VAL B 1 88 ? -9.984 26.031 -0.497 1 93.5 88 VAL B O 1
ATOM 1479 N N . VAL B 1 89 ? -11.867 25.312 0.692 1 94.62 89 VAL B N 1
ATOM 1480 C CA . VAL B 1 89 ? -11.07 24.453 1.561 1 94.62 89 VAL B CA 1
ATOM 1481 C C . VAL B 1 89 ? -11.141 23.016 1.067 1 94.62 89 VAL B C 1
ATOM 1483 O O . VAL B 1 89 ? -12.234 22.453 0.894 1 94.62 89 VAL B O 1
ATOM 1486 N N . ALA B 1 90 ? -9.922 22.438 0.805 1 96 90 ALA B N 1
ATOM 1487 C CA . ALA B 1 90 ? -9.828 21.047 0.377 1 96 90 ALA B CA 1
ATOM 1488 C C . ALA B 1 90 ? -8.859 20.266 1.253 1 96 90 ALA B C 1
ATOM 1490 O O . ALA B 1 90 ? -7.984 20.844 1.901 1 96 90 ALA B O 1
ATOM 1491 N N . ILE B 1 91 ? -9.109 18.969 1.378 1 96.25 91 ILE B N 1
ATOM 1492 C CA . ILE B 1 91 ? -8.133 18.078 1.985 1 96.25 91 ILE B CA 1
ATOM 1493 C C . ILE B 1 91 ? -7.332 17.359 0.894 1 96.25 91 ILE B C 1
ATOM 1495 O O . ILE B 1 91 ? -7.906 16.734 0 1 96.25 91 ILE B O 1
ATOM 1499 N N . GLU B 1 92 ? -6 17.516 0.962 1 95.81 92 GLU B N 1
ATOM 1500 C CA . GLU B 1 92 ? -5.086 16.891 0.016 1 95.81 92 GLU B CA 1
ATOM 1501 C C . GLU B 1 92 ? -4.113 15.953 0.729 1 95.81 92 GLU B C 1
ATOM 1503 O O . GLU B 1 92 ? -3.982 16 1.954 1 95.81 92 GLU B O 1
ATOM 1508 N N . LYS B 1 93 ? -3.582 15.109 -0.079 1 95.75 93 LYS B N 1
ATOM 1509 C CA . LYS B 1 93 ? -2.584 14.211 0.492 1 95.75 93 LYS B CA 1
ATOM 1510 C C . LYS B 1 93 ? -1.175 14.602 0.06 1 95.75 93 LYS B C 1
ATOM 1512 O O . LYS B 1 93 ? -0.979 15.117 -1.044 1 95.75 93 LYS B O 1
ATOM 1517 N N . GLU B 1 94 ? -0.231 14.297 1.042 1 92.81 94 GLU B N 1
ATOM 1518 C CA . GLU B 1 94 ? 1.193 14.438 0.757 1 92.81 94 GLU B CA 1
ATOM 1519 C C . GLU B 1 94 ? 1.98 13.242 1.271 1 92.81 94 GLU B C 1
ATOM 1521 O O . GLU B 1 94 ? 1.615 12.641 2.283 1 92.81 94 GLU B O 1
ATOM 1526 N N . PRO B 1 95 ? 2.986 12.906 0.45 1 91.69 95 PRO B N 1
ATOM 1527 C CA . PRO B 1 95 ? 3.818 11.82 0.964 1 91.69 95 PRO B CA 1
ATOM 1528 C C . PRO B 1 95 ? 4.41 12.125 2.338 1 91.69 95 PRO B C 1
ATOM 1530 O O . PRO B 1 95 ? 4.824 13.258 2.598 1 91.69 95 PRO B O 1
ATOM 1533 N N . VAL B 1 96 ? 4.309 11.031 3.229 1 87.94 96 VAL B N 1
ATOM 1534 C CA . VAL B 1 96 ? 5.012 11.172 4.5 1 87.94 96 VAL B CA 1
ATOM 1535 C C . VAL B 1 96 ? 6.52 11.117 4.266 1 87.94 96 VAL B C 1
ATOM 1537 O O . VAL B 1 96 ? 7.004 10.25 3.527 1 87.94 96 VAL B O 1
ATOM 1540 N N . LYS B 1 97 ? 7.215 12.078 4.746 1 72.38 97 LYS B N 1
ATOM 1541 C CA . LYS B 1 97 ? 8.672 12.062 4.684 1 72.38 97 LYS B CA 1
ATOM 1542 C C . LYS B 1 97 ? 9.266 11.258 5.84 1 72.38 97 LYS B C 1
ATOM 1544 O O . LYS B 1 97 ? 8.836 11.398 6.984 1 72.38 97 LYS B O 1
ATOM 1549 N N . MET B 1 98 ? 9.773 10.062 5.598 1 56.09 98 MET B N 1
ATOM 1550 C CA . MET B 1 98 ? 10.477 9.438 6.711 1 56.09 98 MET B CA 1
ATOM 1551 C C . MET B 1 98 ? 11.547 10.367 7.273 1 56.09 98 MET B C 1
ATOM 1553 O O . MET B 1 98 ? 12.25 11.039 6.516 1 56.09 98 MET B O 1
ATOM 1557 N N . GLN B 1 99 ? 11.281 10.984 8.383 1 46.28 99 GLN B N 1
ATOM 1558 C CA . GLN B 1 99 ? 12.461 11.602 8.969 1 46.28 99 GLN B CA 1
ATOM 1559 C C . GLN B 1 99 ? 13.664 10.664 8.898 1 46.28 99 GLN B C 1
ATOM 1561 O O . GLN B 1 99 ? 13.602 9.523 9.375 1 46.28 99 GLN B O 1
ATOM 1566 N N . THR B 1 100 ? 14.492 10.781 7.844 1 37.88 100 THR B N 1
ATOM 1567 C CA . THR B 1 100 ? 15.805 10.141 7.887 1 37.88 100 THR B CA 1
ATOM 1568 C C . THR B 1 100 ? 16.484 10.398 9.227 1 37.88 100 THR B C 1
ATOM 1570 O O . THR B 1 100 ? 16.453 11.523 9.742 1 37.88 100 THR B O 1
#

Solvent-accessible surface area (backbone atoms only — not comparable to full-atom values): 12357 Å² total; per-residue (Å²): 137,84,80,76,78,79,78,76,78,74,72,78,72,76,75,74,75,71,70,72,72,68,74,63,75,68,72,72,66,80,62,67,52,42,75,46,31,31,34,59,58,71,78,68,50,97,52,38,41,40,32,55,44,67,40,95,40,69,68,60,43,42,52,53,20,41,78,69,72,38,59,34,37,44,35,33,36,32,29,44,44,80,44,77,52,96,87,42,78,44,80,46,78,40,53,44,73,73,83,125,137,86,80,77,78,79,76,77,78,75,70,78,73,78,77,74,76,72,72,73,70,68,72,63,75,68,73,71,68,79,61,66,53,42,75,46,32,30,34,59,57,72,78,70,51,96,53,36,42,39,32,54,44,68,40,97,40,68,70,59,42,41,53,53,21,40,78,68,73,38,58,34,36,44,34,33,37,32,30,44,45,80,44,76,53,95,88,41,80,45,82,43,78,40,53,44,71,74,83,123

pLDDT: mean 76.57, std 22.49, range [36.47, 97.88]